Protein AF-X4ZMX5-F1 (afdb_monomer_lite)

Organism: NCBI:txid1268072

pLDDT: mean 83.0, std 12.12, range [28.19, 96.0]

Sequence (333 aa):
MTFYRGGWCPFCSMQLRAYQGIMPDIQAIGAQLIAVSPQSPDNTLSQQEKESLTYQVLSDTEGLAAAQYNILYDVPSYIQEVMQNRFGLNLAEYNASDRWVLPVPATFMIDERAVIRSSYVNPDYMKRLEPQGIPKHTIVQTPDTVREGLFFLKEGKLRLYKLNKEGKQFTVAILKKGNMFGELESFSLGTSRVFIETMEDSFLCTMSERQFEWLMTRHPKLALKFLKSLSDRLNEQDEILEQLAFNDLRGRILHLLSMLSAKFGVDEGEYVRIDLPLSHQEIAKMLGVTREAVSVIMRKLVQEKVIKTGRISVRLAAERYPNVQSKNGTDWA

Secondary structure (DSSP, 8-state):
-EE-S-TT-HHHHHHHHHHHHTHHHHHHTT---EEEES--STT-S-HHHHTT--SEEEE-TT-HHHHHTT-EEEPPHHH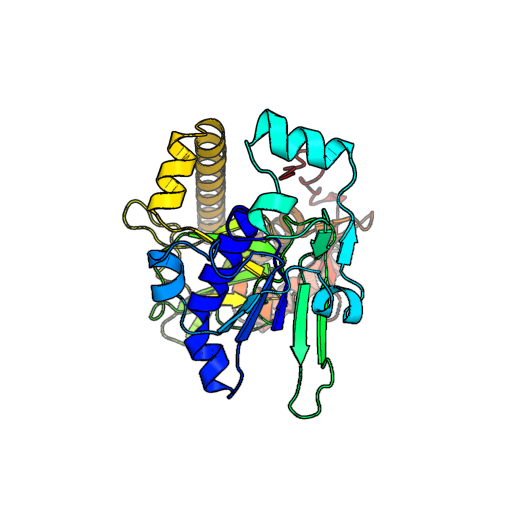HHHHHHHH---HHHHHTSSS-EEEPPEEEEE-TTS-EEEEEE-SSTT----S-EE-TT-EEE-TTS--BEEEEEEESEEEEEEE-TT--EEEEEEEETT-EEEE-SS-B-S-TTSEEEESSSEEEEEE-HHHHHHHHHH-HHHHHHHHHHHHHHHHHHHHHHHHHHH--HHHHHHHHHHHHHHHHEEE-SSEEEESS---HHHHHHHHTS-HHHHHHHHHHHHHTTSEEE-SS-EEEETTTS--GGGS------

Foldseek 3Di:
DKEDAALVDPLRLVVQVLCQVCVVVCVVVVHADEYEWLFAPVLPDPPVSVVSHPHHYYHPVVCPVLVVVVFKDADDPVVQCCCCPVVVDRSCVRSVHPTRMTGQIKDFDADPVRDGPDIDGDNPNNDDDNVDQDAAFDWPDALVRADAWKKFWQAAKKWKWAADPVRQIATPDMDGHGDMAHDHPVDHPPRSHITIGTRGGTDMDTDHPVRVVVCCVVCVVVVVVVVVVSVVSVVVVVVVVCCVVPHDPLSVLVVVVLVQCLVQWDDPDQKTKRPHQADLVVSCNNVVHDSVVSVVSVVVCVVVVQWDDDRRIIIGGCVVRPHPPPPDDPDPD

InterPro domains:
  IPR000595 Cyclic nucleotide-binding domain [PF00027] (135-219)
  IPR000595 Cyclic nucleotide-binding domain [PS50042] (148-233)
  IPR000595 Cyclic nucleotide-binding domain [cd00038] (126-227)
  IPR000866 Alkyl hydroperoxide reductase subunit C/ Thiol specific antioxidant [PF00578] (2-118)
  IPR012318 Crp-type HTH domain [PF13545] (252-314)
  IPR012318 Crp-type HTH domain [PR00034] (276-292)
  IPR012318 Crp-type HTH domain [PR00034] (292-307)
  IPR012318 Crp-type HTH domain [PS51063] (247-320)
  IPR012318 Crp-type HTH domain [SM00419] (270-318)
  IPR014710 RmlC-like jelly roll fold [G3DSA:2.60.120.10] (128-319)
  IPR018490 Cyclic nucleotide-binding domain superfamily [SSF51206] (126-246)
  IPR036249 Thioredoxin-like superfamily [SSF52833] (2-129)
  IPR036390 Winged helix DNA-binding domain superfamily [SSF46785] (249-311)
  IPR050397 Global Transcriptional Regulators in Environmental Response [PTHR24567] (138-310)

Radius of gyration: 24.93 Å; chains: 1; bounding box: 59×48×68 Å

Structure (mmCIF, N/CA/C/O backbone):
data_AF-X4ZMX5-F1
#
_entry.id   AF-X4ZMX5-F1
#
loop_
_atom_site.group_PDB
_atom_site.id
_atom_site.type_symbol
_atom_site.label_atom_id
_atom_site.label_alt_id
_atom_site.label_comp_id
_atom_site.label_asym_id
_atom_site.label_entity_id
_atom_site.label_seq_id
_atom_site.pdbx_PDB_ins_code
_atom_site.Cartn_x
_atom_site.Cartn_y
_atom_site.Cartn_z
_atom_site.occupancy
_atom_site.B_iso_or_equiv
_atom_site.auth_seq_id
_atom_site.auth_comp_id
_atom_site.auth_asym_id
_atom_site.auth_atom_id
_atom_site.pdbx_PDB_model_num
ATOM 1 N N . MET A 1 1 ? 15.801 -13.754 -11.699 1.00 91.69 1 MET A N 1
ATOM 2 C CA . MET A 1 1 ? 15.941 -13.391 -13.126 1.00 91.69 1 MET A CA 1
ATOM 3 C C . MET A 1 1 ? 14.748 -12.557 -13.571 1.00 91.69 1 MET A C 1
ATOM 5 O O . MET A 1 1 ? 13.631 -12.878 -13.185 1.00 91.69 1 MET A O 1
ATOM 9 N N . THR A 1 2 ? 14.953 -11.494 -14.347 1.00 93.38 2 THR A N 1
ATOM 10 C CA . THR A 1 2 ? 13.880 -10.629 -14.860 1.00 93.38 2 THR A CA 1
ATOM 11 C C . THR A 1 2 ? 14.027 -10.408 -16.365 1.00 93.38 2 THR A C 1
ATOM 13 O O . THR A 1 2 ? 15.122 -10.134 -16.839 1.00 93.38 2 THR A O 1
ATOM 16 N N . PHE A 1 3 ? 12.928 -10.504 -17.109 1.00 94.81 3 PHE A N 1
ATOM 17 C CA . PHE A 1 3 ? 12.863 -10.189 -18.535 1.00 94.81 3 PHE A CA 1
ATOM 18 C C . PHE A 1 3 ? 12.209 -8.828 -18.739 1.00 94.81 3 PHE A C 1
ATOM 20 O O . PHE A 1 3 ? 11.172 -8.531 -18.137 1.00 94.81 3 PHE A O 1
ATOM 27 N N . TYR A 1 4 ? 12.809 -8.005 -19.592 1.00 92.12 4 TYR A N 1
ATOM 28 C CA . TYR A 1 4 ? 12.325 -6.666 -19.909 1.00 92.12 4 TYR A CA 1
ATOM 29 C C . TYR A 1 4 ? 12.406 -6.393 -21.417 1.00 92.12 4 TYR A C 1
ATOM 31 O O . TYR A 1 4 ? 13.044 -7.126 -22.167 1.00 92.12 4 TYR A O 1
ATOM 39 N N . ARG A 1 5 ? 11.709 -5.351 -21.881 1.00 91.44 5 ARG A N 1
ATOM 40 C CA . ARG A 1 5 ? 11.526 -5.085 -23.322 1.00 91.44 5 ARG A CA 1
ATOM 41 C C . ARG A 1 5 ? 12.728 -4.397 -23.974 1.00 91.44 5 ARG A C 1
ATOM 43 O O . ARG A 1 5 ? 12.983 -4.610 -25.149 1.00 91.44 5 ARG A O 1
ATOM 50 N N . GLY A 1 6 ? 13.414 -3.546 -23.220 1.00 88.00 6 GLY A N 1
ATOM 51 C CA . GLY A 1 6 ? 14.555 -2.747 -23.666 1.00 88.00 6 GLY A CA 1
ATOM 52 C C . GLY A 1 6 ? 14.636 -1.408 -22.925 1.00 88.00 6 GLY A C 1
ATOM 53 O O . GLY A 1 6 ? 13.662 -0.985 -22.294 1.00 88.00 6 GLY A O 1
ATOM 54 N N . GLY A 1 7 ? 15.791 -0.743 -22.994 1.00 81.69 7 GLY A N 1
ATOM 55 C CA . GLY A 1 7 ? 16.078 0.532 -22.319 1.00 81.69 7 GLY A CA 1
ATOM 56 C C . GLY A 1 7 ? 15.250 1.715 -22.830 1.00 81.69 7 GLY A C 1
ATOM 57 O O . GLY A 1 7 ? 15.011 2.669 -22.096 1.00 81.69 7 GLY A O 1
ATOM 58 N N . TRP A 1 8 ? 14.720 1.621 -24.052 1.00 82.31 8 TRP A N 1
ATOM 59 C CA . TRP A 1 8 ? 13.752 2.575 -24.607 1.00 82.31 8 TRP A CA 1
ATOM 60 C C . TRP A 1 8 ? 12.393 2.546 -23.889 1.00 82.31 8 TRP A C 1
ATOM 62 O O . TRP A 1 8 ? 11.596 3.475 -24.022 1.00 82.31 8 TRP A O 1
ATOM 72 N N . CYS A 1 9 ? 12.082 1.481 -23.142 1.00 82.44 9 CYS A N 1
ATOM 73 C CA . CYS A 1 9 ? 10.818 1.366 -22.430 1.00 82.44 9 CYS A CA 1
ATOM 74 C C . CYS A 1 9 ? 10.931 2.020 -21.040 1.00 82.44 9 CYS A C 1
ATOM 76 O O . CYS A 1 9 ? 11.606 1.468 -20.168 1.00 82.44 9 CYS A O 1
ATOM 78 N N . PRO A 1 10 ? 10.199 3.117 -20.757 1.00 74.38 10 PRO A N 1
ATOM 79 C CA . PRO A 1 10 ? 10.359 3.869 -19.508 1.00 74.38 10 PRO A CA 1
ATOM 80 C C . PRO A 1 10 ? 10.037 3.037 -18.256 1.00 74.38 10 PRO A C 1
ATOM 82 O O . PRO A 1 10 ? 10.669 3.202 -17.214 1.00 74.38 10 PRO A O 1
ATOM 85 N N . PHE A 1 11 ? 9.094 2.096 -18.366 1.00 80.06 11 PHE A N 1
ATOM 86 C CA . PHE A 1 11 ? 8.748 1.164 -17.289 1.00 80.06 11 PHE A CA 1
ATOM 87 C C . PHE A 1 11 ? 9.856 0.143 -17.019 1.00 80.06 11 PHE A C 1
ATOM 89 O O . PHE A 1 11 ? 10.040 -0.271 -15.878 1.00 80.06 11 PHE A O 1
ATOM 96 N N . CYS A 1 12 ? 10.598 -0.268 -18.052 1.00 84.44 12 CYS A N 1
ATOM 97 C CA . CYS A 1 12 ? 11.719 -1.187 -17.880 1.00 84.44 12 CYS A CA 1
ATOM 98 C C . CYS A 1 12 ? 12.874 -0.483 -17.165 1.00 84.44 12 CYS A C 1
ATOM 100 O O . CYS A 1 12 ? 13.349 -0.988 -16.154 1.00 84.44 12 CYS A O 1
ATOM 102 N N . SER A 1 13 ? 13.249 0.723 -17.600 1.00 81.62 13 SER A N 1
ATOM 103 C CA . SER A 1 13 ? 14.314 1.495 -16.944 1.00 81.62 13 SER A CA 1
ATOM 104 C C . SER A 1 13 ? 13.958 1.843 -15.493 1.00 81.62 13 SER A C 1
ATOM 106 O O . SER A 1 13 ? 14.811 1.796 -14.609 1.00 81.62 13 SER A O 1
ATOM 108 N N . MET A 1 14 ? 12.683 2.138 -15.206 1.00 77.25 14 MET A N 1
ATOM 109 C CA . MET A 1 14 ? 12.203 2.331 -13.833 1.00 77.25 14 MET A CA 1
ATOM 110 C C . MET A 1 14 ? 12.327 1.057 -12.987 1.00 77.25 14 MET A C 1
ATOM 112 O O . MET A 1 14 ? 12.853 1.126 -11.879 1.00 77.25 14 MET A O 1
ATOM 116 N N . GLN A 1 15 ? 11.904 -0.096 -13.512 1.00 82.50 15 GLN A N 1
ATOM 117 C CA . GLN A 1 15 ? 12.011 -1.382 -12.819 1.00 82.50 15 GLN A CA 1
ATOM 118 C C . GLN A 1 15 ? 13.470 -1.757 -12.522 1.00 82.50 15 GLN A C 1
ATOM 120 O O . GLN A 1 15 ? 13.778 -2.184 -11.413 1.00 82.50 15 GLN A O 1
ATOM 125 N N . LEU A 1 16 ? 14.375 -1.573 -13.487 1.00 86.38 16 LEU A N 1
ATOM 126 C CA . LEU A 1 16 ? 15.796 -1.874 -13.304 1.00 86.38 16 LEU A CA 1
ATOM 127 C C . LEU A 1 16 ? 16.421 -0.996 -12.205 1.00 86.38 16 LEU A C 1
ATOM 129 O O . LEU A 1 16 ? 17.150 -1.500 -11.349 1.00 86.38 16 LEU A O 1
ATOM 133 N N . ARG A 1 17 ? 16.070 0.295 -12.150 1.00 82.50 17 ARG A N 1
ATOM 134 C CA . ARG A 1 17 ? 16.488 1.177 -11.045 1.00 82.50 17 ARG A CA 1
ATOM 135 C C . ARG A 1 17 ? 15.883 0.772 -9.698 1.00 82.50 17 ARG A C 1
ATOM 137 O O . ARG A 1 17 ? 16.579 0.827 -8.690 1.00 82.50 17 ARG A O 1
ATOM 144 N N . ALA A 1 18 ? 14.623 0.336 -9.671 1.00 80.38 18 ALA A N 1
ATOM 145 C CA . ALA A 1 18 ? 13.990 -0.152 -8.444 1.00 80.38 18 ALA A CA 1
ATOM 146 C C . ALA A 1 18 ? 14.702 -1.401 -7.901 1.00 80.38 18 ALA A C 1
ATOM 148 O O . ALA A 1 18 ? 14.978 -1.479 -6.706 1.00 80.38 18 ALA A O 1
ATOM 149 N N . TYR A 1 19 ? 15.075 -2.335 -8.781 1.00 87.44 19 TYR A N 1
ATOM 150 C CA . TYR A 1 19 ? 15.896 -3.483 -8.404 1.00 87.44 19 TYR A CA 1
ATOM 151 C C . TYR A 1 19 ? 17.285 -3.080 -7.910 1.00 87.44 19 TYR A C 1
ATOM 153 O O . TYR A 1 19 ? 17.738 -3.620 -6.905 1.00 87.44 19 TYR A O 1
ATOM 161 N N . GLN A 1 20 ? 17.932 -2.103 -8.556 1.00 88.44 20 GLN A N 1
ATOM 162 C CA . GLN A 1 20 ? 19.214 -1.570 -8.089 1.00 88.44 20 GLN A CA 1
ATOM 163 C C . GLN A 1 20 ? 19.123 -1.066 -6.642 1.00 88.44 20 GLN A C 1
ATOM 165 O O . GLN A 1 20 ? 20.013 -1.339 -5.839 1.00 88.44 20 GLN A O 1
ATOM 170 N N . GLY A 1 21 ? 18.024 -0.389 -6.294 1.00 83.88 21 GLY A N 1
ATOM 171 C CA . GLY A 1 21 ? 17.779 0.128 -4.946 1.00 83.88 21 GLY A CA 1
ATOM 172 C C . GLY A 1 21 ? 17.644 -0.942 -3.858 1.00 83.88 21 GLY A C 1
ATOM 173 O O . GLY A 1 21 ? 17.888 -0.633 -2.697 1.00 83.88 21 GLY A O 1
ATOM 174 N N . ILE A 1 22 ? 17.301 -2.186 -4.214 1.00 84.12 22 ILE A N 1
ATOM 175 C CA . ILE A 1 22 ? 17.182 -3.314 -3.270 1.00 84.12 22 ILE A CA 1
ATOM 176 C C . ILE A 1 22 ? 18.289 -4.365 -3.430 1.00 84.12 22 ILE A C 1
ATOM 178 O O . ILE A 1 22 ? 18.216 -5.442 -2.838 1.00 84.12 22 ILE A O 1
ATOM 182 N N . MET A 1 23 ? 19.327 -4.090 -4.226 1.00 90.94 23 MET A N 1
ATOM 183 C CA . MET A 1 23 ? 20.443 -5.025 -4.394 1.00 90.94 23 MET A CA 1
ATOM 184 C C . MET A 1 23 ? 21.136 -5.421 -3.083 1.00 90.94 23 MET A C 1
ATOM 186 O O . MET A 1 23 ? 21.475 -6.600 -2.975 1.00 90.94 23 MET A O 1
ATOM 190 N N . PRO A 1 24 ? 21.313 -4.531 -2.079 1.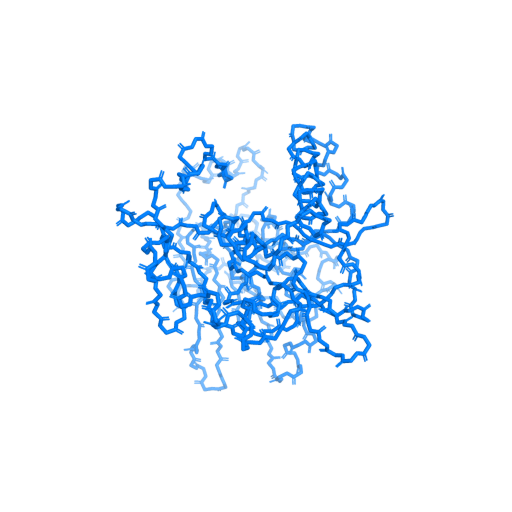00 86.94 24 PRO A N 1
ATOM 191 C CA . PRO A 1 24 ? 21.851 -4.937 -0.781 1.00 86.94 24 PRO A CA 1
ATOM 192 C C . PRO A 1 24 ? 21.024 -6.044 -0.112 1.00 86.94 24 PRO A C 1
ATOM 194 O O . PRO A 1 24 ? 21.597 -6.999 0.406 1.00 86.94 24 PRO A O 1
ATOM 197 N N . ASP A 1 25 ? 19.691 -5.973 -0.195 1.00 82.62 25 ASP A N 1
ATOM 198 C CA . ASP A 1 25 ? 18.788 -6.972 0.391 1.00 82.62 25 ASP A CA 1
ATOM 199 C C . ASP A 1 25 ? 18.861 -8.308 -0.365 1.00 82.62 25 ASP A C 1
ATOM 201 O O . ASP A 1 25 ? 18.915 -9.376 0.246 1.00 82.62 25 ASP A O 1
ATOM 205 N N . ILE A 1 26 ? 18.924 -8.255 -1.702 1.00 86.06 26 ILE A N 1
ATOM 206 C CA . ILE A 1 26 ? 19.097 -9.439 -2.562 1.00 86.06 26 ILE A CA 1
ATOM 207 C C . ILE A 1 26 ? 20.442 -10.126 -2.268 1.00 86.06 26 ILE A C 1
ATOM 209 O O . ILE A 1 26 ? 20.507 -11.350 -2.164 1.00 86.06 26 ILE A O 1
ATOM 213 N N . GLN A 1 27 ? 21.513 -9.351 -2.095 1.00 90.25 27 GLN A N 1
ATOM 214 C CA . GLN A 1 27 ? 22.844 -9.878 -1.785 1.00 90.25 27 GLN A CA 1
ATOM 215 C C . GLN A 1 27 ? 22.935 -10.432 -0.358 1.00 90.25 27 GLN A C 1
ATOM 217 O O . GLN A 1 27 ? 23.587 -11.454 -0.150 1.00 90.25 27 GLN A O 1
ATOM 222 N N . ALA A 1 28 ? 22.257 -9.812 0.614 1.00 85.94 28 ALA A N 1
ATOM 223 C CA . ALA A 1 28 ? 22.244 -10.262 2.007 1.00 85.94 28 ALA A CA 1
ATOM 224 C C . ALA A 1 28 ? 21.676 -11.683 2.173 1.00 85.94 28 ALA A C 1
ATOM 226 O O . ALA A 1 28 ? 22.096 -12.411 3.071 1.00 85.94 28 ALA A O 1
ATOM 227 N N . ILE A 1 29 ? 20.762 -12.097 1.289 1.00 83.50 29 ILE A N 1
ATOM 228 C CA . ILE A 1 29 ? 20.213 -13.463 1.256 1.00 83.50 29 ILE A CA 1
ATOM 229 C C . ILE A 1 29 ? 21.006 -14.419 0.348 1.00 83.50 29 ILE A C 1
ATOM 231 O O . ILE A 1 29 ? 20.558 -15.536 0.099 1.00 83.50 29 ILE A O 1
ATOM 235 N N . GLY A 1 30 ? 22.160 -13.992 -0.174 1.00 88.81 30 GLY A N 1
ATOM 236 C CA . GLY A 1 30 ? 23.001 -14.785 -1.076 1.00 88.81 30 GLY A CA 1
ATOM 237 C C . GLY A 1 30 ? 22.451 -14.930 -2.498 1.00 88.81 30 GLY A C 1
ATOM 238 O O . GLY A 1 30 ? 22.946 -15.758 -3.260 1.00 88.81 30 GLY A O 1
ATOM 239 N N . ALA A 1 31 ? 21.435 -14.149 -2.876 1.00 92.00 31 ALA A N 1
ATOM 240 C CA . ALA A 1 31 ? 20.835 -14.214 -4.202 1.00 92.00 31 ALA A CA 1
ATOM 241 C C . ALA A 1 31 ? 21.546 -13.290 -5.205 1.00 92.00 31 ALA A C 1
ATOM 243 O O . ALA A 1 31 ? 22.269 -12.355 -4.856 1.00 92.00 31 ALA A O 1
ATOM 244 N N . GLN A 1 32 ? 21.297 -13.546 -6.488 1.00 93.56 32 GLN A N 1
ATOM 245 C CA . GLN A 1 32 ? 21.768 -12.722 -7.597 1.00 93.56 32 GLN A CA 1
ATOM 246 C C . GLN A 1 32 ? 20.592 -12.275 -8.461 1.00 93.56 32 GLN A C 1
ATOM 248 O O . GLN A 1 32 ? 19.610 -13.002 -8.646 1.00 93.56 32 GLN A O 1
ATOM 253 N N . LEU A 1 33 ? 20.713 -11.079 -9.035 1.00 93.00 33 LEU A N 1
ATOM 254 C CA . LEU A 1 33 ? 19.786 -10.585 -10.041 1.00 93.00 33 LEU A CA 1
ATOM 255 C C . LEU A 1 33 ? 20.433 -10.644 -11.427 1.00 93.00 33 LEU A C 1
ATOM 257 O O . LEU A 1 33 ? 21.585 -10.265 -11.616 1.00 93.00 33 LEU A O 1
ATOM 261 N N . ILE A 1 34 ? 19.654 -11.116 -12.395 1.00 93.38 34 ILE A N 1
ATOM 262 C CA . ILE A 1 34 ? 20.001 -11.138 -13.815 1.00 93.38 34 ILE A CA 1
ATOM 263 C C . ILE A 1 34 ? 18.821 -10.522 -14.555 1.00 93.38 34 ILE A C 1
ATOM 265 O O . ILE A 1 34 ? 17.688 -10.985 -14.372 1.00 93.38 34 ILE A O 1
ATOM 269 N N . ALA A 1 35 ? 19.077 -9.491 -15.353 1.00 93.12 35 ALA A N 1
ATOM 270 C CA . ALA A 1 35 ? 18.110 -8.872 -16.247 1.00 93.12 35 ALA A CA 1
ATOM 271 C C . ALA A 1 35 ? 18.405 -9.275 -17.694 1.00 93.12 35 ALA A C 1
ATOM 273 O O . ALA A 1 35 ? 19.556 -9.249 -18.111 1.00 93.12 35 ALA A O 1
ATOM 274 N N . VAL A 1 36 ? 17.381 -9.645 -18.458 1.00 93.81 36 VAL A N 1
ATOM 275 C CA . VAL A 1 36 ? 17.513 -10.145 -19.834 1.00 93.81 36 VAL A CA 1
ATOM 276 C C . VAL A 1 36 ? 16.574 -9.368 -20.752 1.00 93.81 36 VAL A C 1
ATOM 278 O O . VAL A 1 36 ? 15.406 -9.160 -20.409 1.00 93.81 36 VAL A O 1
ATOM 281 N N . SER A 1 37 ? 17.059 -8.943 -21.918 1.00 93.06 37 SER A N 1
ATOM 282 C CA . SER A 1 37 ? 16.211 -8.355 -22.964 1.00 93.06 37 SER A CA 1
ATOM 283 C C . SER A 1 37 ? 16.739 -8.647 -24.367 1.00 93.06 37 SER A C 1
ATOM 285 O O . SER A 1 37 ? 17.922 -8.953 -24.502 1.00 93.06 37 SER A O 1
ATOM 287 N N . PRO A 1 38 ? 15.921 -8.470 -25.420 1.00 91.44 38 PRO A N 1
ATOM 288 C CA . PRO A 1 38 ? 16.382 -8.581 -26.806 1.00 91.44 38 PRO A CA 1
ATOM 289 C C . PRO A 1 38 ? 17.345 -7.478 -27.261 1.00 91.44 38 PRO A C 1
ATOM 291 O O . PRO A 1 38 ? 17.850 -7.515 -28.373 1.00 91.44 38 PRO A O 1
ATOM 294 N N . GLN A 1 39 ? 17.601 -6.478 -26.422 1.00 86.62 39 GLN A N 1
ATOM 295 C CA . GLN A 1 39 ? 18.458 -5.344 -26.746 1.00 86.62 39 GLN A CA 1
ATOM 296 C C . GLN A 1 39 ? 19.883 -5.802 -27.051 1.00 86.62 39 GLN A C 1
ATOM 298 O O . GLN A 1 39 ? 20.484 -6.517 -26.244 1.00 86.62 39 GLN A O 1
ATOM 303 N N . SER A 1 40 ? 20.434 -5.366 -28.188 1.00 81.06 40 SER A N 1
ATOM 304 C CA . SER A 1 40 ? 21.796 -5.730 -28.583 1.00 81.06 40 SER A CA 1
ATOM 305 C C . SER A 1 40 ? 22.827 -5.189 -27.579 1.00 81.06 40 SER A C 1
ATOM 307 O O . SER A 1 40 ? 22.569 -4.172 -26.926 1.00 81.06 40 SER A O 1
ATOM 309 N N . PRO A 1 41 ? 24.008 -5.820 -27.444 1.00 71.44 41 PRO A N 1
ATOM 310 C CA . PRO A 1 41 ? 25.091 -5.335 -26.580 1.00 71.44 41 PRO A CA 1
ATOM 311 C C . PRO A 1 41 ? 25.490 -3.868 -26.841 1.00 71.44 41 PRO A C 1
ATOM 313 O O . PRO A 1 41 ? 25.759 -3.109 -25.896 1.00 71.44 41 PRO A O 1
ATOM 316 N N . ASP A 1 42 ? 25.458 -3.463 -28.113 1.00 64.06 42 ASP A N 1
ATOM 317 C CA . ASP A 1 42 ? 25.804 -2.116 -28.580 1.00 64.06 42 ASP A CA 1
ATOM 318 C C . ASP A 1 42 ? 24.719 -1.094 -28.235 1.00 64.06 42 ASP A C 1
ATOM 320 O O . ASP A 1 42 ? 25.025 0.014 -27.800 1.00 64.06 42 ASP A O 1
ATOM 324 N N . ASN A 1 43 ? 23.449 -1.502 -28.318 1.00 59.41 43 ASN A N 1
ATOM 325 C CA . ASN A 1 43 ? 22.309 -0.677 -27.937 1.00 59.41 43 ASN A CA 1
ATOM 326 C C . ASN A 1 43 ? 21.880 -0.862 -26.487 1.00 59.41 43 ASN A C 1
ATOM 328 O O . ASN A 1 43 ? 20.840 -0.317 -26.147 1.00 59.41 43 ASN A O 1
ATOM 332 N N . THR A 1 44 ? 22.656 -1.588 -25.660 1.00 56.12 44 THR A N 1
ATOM 333 C CA . THR A 1 44 ? 22.938 -1.326 -24.231 1.00 56.12 44 THR A CA 1
ATOM 334 C C . THR A 1 44 ? 22.191 -0.138 -23.599 1.00 56.12 44 THR A C 1
ATOM 336 O O . THR A 1 44 ? 22.222 0.941 -24.179 1.00 56.12 44 THR A O 1
ATOM 339 N N . LEU A 1 45 ? 21.634 -0.256 -22.379 1.00 58.53 45 LEU A N 1
ATOM 340 C CA . LEU A 1 45 ? 21.437 0.885 -21.472 1.00 58.53 45 LEU A CA 1
ATOM 341 C C . LEU A 1 45 ? 22.572 1.904 -21.674 1.00 58.53 45 LEU A C 1
ATOM 343 O O . LEU A 1 45 ? 23.715 1.491 -21.922 1.00 58.53 45 LEU A O 1
ATOM 347 N N . SER A 1 46 ? 22.266 3.204 -21.604 1.00 59.03 46 SER A N 1
ATOM 348 C CA . SER A 1 46 ? 23.286 4.239 -21.815 1.00 59.03 46 SER A CA 1
ATOM 349 C C . SER A 1 46 ? 24.522 3.940 -20.958 1.00 59.03 46 SER A C 1
ATOM 351 O O . SER A 1 46 ? 24.410 3.313 -19.904 1.00 59.03 46 SER A O 1
ATOM 353 N N . GLN A 1 47 ? 25.715 4.347 -21.391 1.00 48.19 47 GLN A N 1
ATOM 354 C CA . GLN A 1 47 ? 26.958 4.017 -20.680 1.00 48.19 47 GLN A CA 1
ATOM 355 C C . GLN A 1 47 ? 26.878 4.359 -19.174 1.00 48.19 47 GLN A C 1
ATOM 357 O O . GLN A 1 47 ? 27.254 3.551 -18.332 1.00 48.19 47 GLN A O 1
ATOM 362 N N . GLN A 1 48 ? 26.207 5.465 -18.842 1.00 49.12 48 GLN A N 1
ATOM 363 C CA . GLN A 1 48 ? 25.896 5.918 -17.482 1.00 49.12 48 GLN A CA 1
ATOM 364 C C . GLN A 1 48 ? 24.896 5.019 -16.707 1.00 49.12 48 GLN A C 1
ATOM 366 O O . GLN A 1 48 ? 24.970 4.886 -15.485 1.00 49.12 48 GLN A O 1
ATOM 371 N N . GLU A 1 49 ? 23.941 4.386 -17.392 1.00 58.47 49 GLU A N 1
ATOM 372 C CA . GLU A 1 49 ? 23.006 3.413 -16.808 1.00 58.47 49 GLU A CA 1
ATOM 373 C C . GLU A 1 49 ? 23.656 2.034 -16.610 1.00 58.47 49 GLU A C 1
ATOM 375 O O . GLU A 1 49 ? 23.387 1.383 -15.606 1.00 58.47 49 GLU A O 1
ATOM 380 N N . LYS A 1 50 ? 24.556 1.599 -17.506 1.00 59.16 50 LYS A N 1
ATOM 381 C CA . LYS A 1 50 ? 25.363 0.379 -17.296 1.00 59.16 50 LYS A CA 1
ATOM 382 C C . LYS A 1 50 ? 26.305 0.525 -16.100 1.00 59.16 50 LYS A C 1
ATOM 384 O O . LYS A 1 50 ? 26.431 -0.403 -15.314 1.00 59.16 50 LYS A O 1
ATOM 389 N N . GLU A 1 51 ? 26.930 1.692 -15.951 1.00 54.56 51 GLU A N 1
ATOM 390 C CA . GLU A 1 51 ? 27.856 1.995 -14.849 1.00 54.56 51 GLU A CA 1
ATOM 391 C C . GLU A 1 51 ? 27.161 2.104 -13.480 1.00 54.56 51 GLU A C 1
ATOM 393 O O . GLU A 1 51 ? 27.821 1.990 -12.450 1.00 54.56 51 GLU A O 1
ATOM 398 N N . SER A 1 52 ? 25.836 2.299 -13.446 1.00 69.19 52 SER A N 1
ATOM 399 C CA . SER A 1 52 ? 25.065 2.441 -12.200 1.00 69.19 52 SER A CA 1
ATOM 400 C C . SER A 1 52 ? 24.340 1.171 -11.747 1.00 69.19 52 SER A C 1
ATOM 402 O O . SER A 1 52 ? 23.850 1.132 -10.615 1.00 69.19 52 SER A O 1
ATOM 404 N N . LEU A 1 53 ? 24.280 0.128 -12.584 1.00 84.44 53 LEU A N 1
ATOM 405 C CA . LEU A 1 53 ? 23.714 -1.167 -12.207 1.00 84.44 53 LEU A CA 1
ATOM 406 C C . LEU A 1 53 ? 24.811 -2.121 -11.721 1.00 84.44 53 LEU A C 1
ATOM 408 O O . LEU A 1 53 ? 25.800 -2.358 -12.406 1.00 84.44 53 LEU A O 1
ATOM 412 N N . THR A 1 54 ? 24.620 -2.718 -10.545 1.00 87.50 54 THR A N 1
ATOM 413 C CA . THR A 1 54 ? 25.589 -3.637 -9.917 1.00 87.50 54 THR A CA 1
ATOM 414 C C . THR A 1 54 ? 25.272 -5.113 -10.163 1.00 87.50 54 THR A C 1
ATOM 416 O O . THR A 1 54 ? 25.892 -5.992 -9.563 1.00 87.50 54 THR A O 1
ATOM 419 N N . TYR A 1 55 ? 24.294 -5.403 -11.020 1.00 89.56 55 TYR A N 1
ATOM 420 C CA . TYR A 1 55 ? 23.856 -6.751 -11.371 1.00 89.56 55 TYR A CA 1
ATOM 421 C C . TYR A 1 55 ? 23.922 -6.987 -12.882 1.00 89.56 55 TYR A C 1
ATOM 423 O O . TYR A 1 55 ? 24.040 -6.053 -13.673 1.00 89.56 55 TYR A O 1
ATOM 431 N N . GLN A 1 56 ? 23.863 -8.255 -13.292 1.00 89.31 56 GLN A N 1
ATOM 432 C CA . GLN A 1 56 ? 24.096 -8.628 -14.686 1.00 89.31 56 GLN A CA 1
ATOM 433 C C . GLN A 1 56 ? 22.919 -8.238 -15.583 1.00 89.31 56 GLN A C 1
ATOM 435 O O . GLN A 1 56 ? 21.764 -8.548 -15.283 1.00 89.31 56 GLN A O 1
ATOM 440 N N . VAL A 1 57 ? 23.236 -7.614 -16.718 1.00 89.06 57 VAL A N 1
ATOM 441 C CA . VAL A 1 57 ? 22.296 -7.315 -17.802 1.00 89.06 57 VAL A CA 1
ATOM 442 C C . VAL A 1 57 ? 22.757 -8.072 -19.044 1.00 89.06 57 VAL A C 1
ATOM 444 O O . VAL A 1 57 ? 23.861 -7.845 -19.535 1.00 89.06 57 VAL A O 1
ATOM 447 N N . LEU A 1 58 ? 21.929 -8.999 -19.520 1.00 90.88 58 LEU A N 1
ATOM 448 C CA . LEU A 1 58 ? 22.220 -9.912 -20.621 1.00 90.88 58 LEU A CA 1
ATOM 449 C C . LEU A 1 58 ? 21.344 -9.605 -21.839 1.00 90.88 58 LEU A C 1
ATOM 451 O O . LEU A 1 58 ? 20.218 -9.111 -21.720 1.00 90.88 58 LEU A O 1
ATOM 455 N N . SER A 1 59 ? 21.879 -9.945 -23.009 1.00 91.19 59 SER A N 1
ATOM 456 C CA . SER A 1 59 ? 21.225 -9.785 -24.304 1.00 91.19 59 SER A CA 1
ATOM 457 C C . SER A 1 59 ? 20.697 -11.132 -24.811 1.00 91.19 59 SER A C 1
ATOM 459 O O . SER A 1 59 ? 21.404 -12.135 -24.753 1.00 91.19 59 SER A O 1
ATOM 461 N N . ASP A 1 60 ? 19.455 -11.139 -25.290 1.00 93.12 60 ASP A N 1
ATOM 462 C CA . ASP A 1 60 ? 18.733 -12.271 -25.885 1.00 93.12 60 ASP A CA 1
ATOM 463 C C . ASP A 1 60 ? 18.133 -11.823 -27.227 1.00 93.12 60 ASP A C 1
ATOM 465 O O . ASP A 1 60 ? 16.914 -11.791 -27.388 1.00 93.12 60 ASP A O 1
ATOM 469 N N . THR A 1 61 ? 18.986 -11.370 -28.154 1.00 89.50 61 THR A N 1
ATOM 470 C CA . THR A 1 61 ? 18.594 -10.671 -29.399 1.00 89.50 61 THR A CA 1
ATOM 471 C C . THR A 1 61 ? 17.538 -11.411 -30.218 1.00 89.50 61 THR A C 1
ATOM 473 O O . THR A 1 61 ? 16.602 -10.795 -30.718 1.00 89.50 61 THR A O 1
ATOM 476 N N . GLU A 1 62 ? 17.631 -12.740 -30.271 1.00 89.38 62 GLU A N 1
ATOM 477 C CA . GLU A 1 62 ? 16.690 -13.617 -30.981 1.00 89.38 62 GLU A CA 1
ATOM 478 C C . GLU A 1 62 ? 15.523 -14.122 -30.111 1.00 89.38 62 GLU A C 1
ATOM 480 O O . GLU A 1 62 ? 14.649 -14.858 -30.583 1.00 89.38 62 GLU A O 1
ATOM 485 N N . GLY A 1 63 ? 15.493 -13.750 -28.829 1.00 91.75 63 GLY A N 1
ATOM 486 C CA . GLY A 1 63 ? 14.448 -14.140 -27.885 1.00 91.75 63 GLY A CA 1
ATOM 487 C C . GLY A 1 63 ? 14.467 -15.620 -27.488 1.00 91.75 63 GLY A C 1
ATOM 488 O O . GLY A 1 63 ? 13.448 -16.136 -27.027 1.00 91.75 63 GLY A O 1
ATOM 489 N N . LEU A 1 64 ? 15.576 -16.337 -27.695 1.00 94.12 64 LEU A N 1
ATOM 490 C CA . LEU A 1 64 ? 15.665 -17.781 -27.452 1.00 94.12 64 LEU A CA 1
ATOM 491 C C . LEU A 1 64 ? 15.489 -18.118 -25.970 1.00 94.12 64 LEU A C 1
ATOM 493 O O . LEU A 1 64 ? 14.797 -19.086 -25.643 1.00 94.12 64 LEU A O 1
ATOM 497 N N . ALA A 1 65 ? 16.067 -17.315 -25.072 1.00 93.38 65 ALA A N 1
ATOM 498 C CA . ALA A 1 65 ? 15.866 -17.501 -23.641 1.00 93.38 65 ALA A CA 1
ATOM 499 C C . ALA A 1 65 ? 14.408 -17.199 -23.272 1.00 93.38 65 ALA A C 1
ATOM 501 O O . ALA A 1 65 ? 13.746 -18.032 -22.659 1.00 93.38 65 ALA A O 1
ATOM 502 N N . ALA A 1 66 ? 13.860 -16.063 -23.706 1.00 94.94 66 ALA A N 1
ATOM 503 C CA . ALA A 1 66 ? 12.460 -15.714 -23.454 1.00 94.94 66 ALA A CA 1
ATOM 504 C C . ALA A 1 66 ? 11.460 -16.760 -24.002 1.00 94.94 66 ALA A C 1
ATOM 506 O O . ALA A 1 66 ? 10.426 -17.014 -23.374 1.00 94.94 66 ALA A O 1
ATOM 507 N N . ALA A 1 67 ? 11.769 -17.412 -25.128 1.00 94.44 67 ALA A N 1
ATOM 508 C CA . ALA A 1 67 ? 10.959 -18.495 -25.685 1.00 94.44 67 ALA A CA 1
ATOM 509 C C . ALA A 1 67 ? 10.920 -19.724 -24.762 1.00 94.44 67 ALA A C 1
ATOM 511 O O . ALA A 1 67 ? 9.846 -20.282 -24.547 1.00 94.44 67 ALA A O 1
ATOM 512 N N . GLN A 1 68 ? 12.046 -20.102 -24.141 1.00 92.88 68 GLN A N 1
ATOM 513 C CA . GLN A 1 68 ? 12.090 -21.221 -23.183 1.00 92.88 68 GLN A CA 1
ATOM 514 C C . GLN A 1 68 ? 11.230 -20.976 -21.934 1.00 92.88 68 GLN A C 1
ATOM 516 O O . GLN A 1 68 ? 10.737 -21.924 -21.326 1.00 92.88 68 GLN A O 1
ATOM 521 N N . TYR A 1 69 ? 11.008 -19.709 -21.573 1.00 91.31 69 TYR A N 1
ATOM 522 C CA . TYR A 1 69 ? 10.126 -19.309 -20.471 1.00 91.31 69 TYR A CA 1
ATOM 523 C C . TYR A 1 69 ? 8.665 -19.092 -20.907 1.00 91.31 69 TYR A C 1
ATOM 525 O O . TYR A 1 69 ? 7.847 -18.697 -20.079 1.00 91.31 69 TYR A O 1
ATOM 533 N N . ASN A 1 70 ? 8.315 -19.359 -22.174 1.00 91.06 70 ASN A N 1
ATOM 534 C CA . ASN A 1 70 ? 6.982 -19.137 -22.756 1.00 91.06 70 ASN A CA 1
ATOM 535 C C . ASN A 1 70 ? 6.467 -17.694 -22.605 1.00 91.06 70 ASN A C 1
ATOM 537 O O . ASN A 1 70 ? 5.279 -17.462 -22.380 1.00 91.06 70 ASN A O 1
ATOM 541 N N . ILE A 1 71 ? 7.368 -16.717 -22.716 1.00 95.56 71 ILE A N 1
ATOM 542 C CA . ILE A 1 71 ? 7.038 -15.288 -22.604 1.00 95.56 71 ILE A CA 1
ATOM 543 C C . ILE A 1 71 ? 7.392 -14.493 -23.862 1.00 95.56 71 ILE A C 1
ATOM 545 O O . ILE A 1 71 ? 7.158 -13.292 -23.888 1.00 95.56 71 ILE A O 1
ATOM 549 N N . LEU A 1 72 ? 7.953 -15.109 -24.904 1.00 96.00 72 LEU A N 1
ATOM 550 C CA . LEU A 1 72 ? 8.245 -14.420 -26.162 1.00 96.00 72 LEU A CA 1
ATOM 551 C C . LEU A 1 72 ? 6.972 -14.248 -27.003 1.00 96.00 72 LEU A C 1
ATOM 553 O O . LEU A 1 72 ? 6.185 -15.184 -27.128 1.00 96.00 72 LEU A O 1
ATOM 557 N N . TYR A 1 73 ? 6.800 -13.082 -27.623 1.00 94.25 73 TYR A N 1
ATOM 558 C CA . TYR A 1 73 ? 5.783 -12.869 -28.652 1.00 94.25 73 TYR A CA 1
ATOM 559 C C . TYR A 1 73 ? 6.336 -12.052 -29.821 1.00 94.25 73 TYR A C 1
ATOM 561 O O . TYR A 1 73 ? 7.201 -11.187 -29.640 1.00 94.25 73 TYR A O 1
ATOM 569 N N . ASP A 1 74 ? 5.804 -12.306 -31.015 1.00 93.81 74 ASP A N 1
ATOM 570 C CA . ASP A 1 74 ? 6.038 -11.468 -32.187 1.00 93.81 74 ASP A CA 1
ATOM 571 C C . ASP A 1 74 ? 5.188 -10.194 -32.083 1.00 93.81 74 ASP A C 1
ATOM 573 O O . ASP A 1 74 ? 3.977 -10.233 -31.843 1.00 93.81 74 ASP A O 1
ATOM 577 N N . VAL A 1 75 ? 5.832 -9.040 -32.239 1.00 92.06 75 VAL A N 1
ATOM 578 C CA . VAL A 1 75 ? 5.181 -7.732 -32.182 1.00 92.06 75 VAL A CA 1
ATOM 579 C C . VAL A 1 75 ? 4.259 -7.599 -33.398 1.00 92.06 75 VAL A C 1
ATOM 581 O O . VAL A 1 75 ? 4.749 -7.649 -34.527 1.00 92.06 75 VAL A O 1
ATOM 584 N N . PRO A 1 76 ? 2.942 -7.398 -33.220 1.00 92.94 76 PRO A N 1
ATOM 585 C CA . PRO A 1 76 ? 2.017 -7.283 -34.346 1.00 92.94 76 PRO A CA 1
ATOM 586 C C . PRO A 1 76 ? 2.356 -6.103 -35.264 1.00 92.94 76 PRO A C 1
ATOM 588 O O . PRO A 1 76 ? 2.724 -5.037 -34.768 1.00 92.94 76 PRO A O 1
ATOM 591 N N . SER A 1 77 ? 2.162 -6.252 -36.579 1.00 91.56 77 SER A N 1
ATOM 592 C CA . SER A 1 77 ? 2.518 -5.242 -37.598 1.00 91.56 77 SER A CA 1
ATOM 593 C C . SER A 1 77 ? 2.006 -3.833 -37.279 1.00 91.56 77 SER A C 1
ATOM 595 O O . SER A 1 77 ? 2.768 -2.873 -37.348 1.00 91.56 77 SER A O 1
ATOM 597 N N . TYR A 1 78 ? 0.761 -3.707 -36.811 1.00 89.19 78 TYR A N 1
ATOM 598 C CA . TYR A 1 78 ? 0.178 -2.414 -36.432 1.00 89.19 78 TYR A CA 1
ATOM 599 C C . TYR A 1 78 ? 0.919 -1.722 -35.269 1.00 89.19 78 TYR A C 1
ATOM 601 O O . TYR A 1 78 ? 0.947 -0.497 -35.191 1.00 89.19 78 TYR A O 1
ATOM 609 N N . ILE A 1 79 ? 1.539 -2.481 -34.354 1.00 86.62 79 ILE A N 1
ATOM 610 C CA . ILE A 1 79 ? 2.402 -1.925 -33.300 1.00 86.62 79 ILE A CA 1
ATOM 611 C C . ILE A 1 79 ? 3.774 -1.558 -33.867 1.00 86.62 79 ILE A C 1
ATOM 613 O O . ILE A 1 79 ? 4.322 -0.529 -33.471 1.00 86.62 79 ILE A O 1
ATOM 617 N N . GLN A 1 80 ? 4.313 -2.357 -34.795 1.00 91.25 80 GLN A N 1
ATOM 618 C CA . GLN A 1 80 ? 5.589 -2.057 -35.455 1.00 91.25 80 GLN A CA 1
ATOM 619 C C . GLN A 1 80 ? 5.527 -0.701 -36.171 1.00 91.25 80 GLN A C 1
ATOM 621 O O . GLN A 1 80 ? 6.386 0.152 -35.950 1.00 91.25 80 GLN A O 1
ATOM 626 N N . GLU A 1 81 ? 4.460 -0.460 -36.939 1.00 88.56 81 GLU A N 1
ATOM 627 C CA . GLU A 1 81 ? 4.223 0.810 -37.637 1.00 88.56 81 GLU A CA 1
ATOM 628 C C . GLU A 1 81 ? 4.163 1.998 -36.670 1.00 88.56 81 GLU A C 1
ATOM 630 O O . GLU A 1 81 ? 4.755 3.045 -36.926 1.00 88.56 81 GLU A O 1
ATOM 635 N N . VAL A 1 82 ? 3.481 1.844 -35.529 1.00 85.88 82 VAL A N 1
ATOM 636 C CA . VAL A 1 82 ? 3.410 2.894 -34.503 1.00 85.88 82 VAL A CA 1
ATOM 637 C C . VAL A 1 82 ? 4.788 3.169 -33.898 1.00 85.88 82 VAL A C 1
ATOM 639 O O . VAL A 1 82 ? 5.152 4.331 -33.724 1.00 85.88 82 VAL A O 1
ATOM 642 N N . MET A 1 83 ? 5.564 2.130 -33.580 1.00 84.25 83 MET A N 1
ATOM 643 C CA . MET A 1 83 ? 6.908 2.280 -33.012 1.00 84.25 83 MET A CA 1
ATOM 644 C C . MET A 1 83 ? 7.857 2.997 -33.975 1.00 84.25 83 MET A C 1
ATOM 646 O O . MET A 1 83 ? 8.520 3.949 -33.563 1.00 84.25 83 MET A O 1
ATOM 650 N N . GLN A 1 84 ? 7.847 2.627 -35.255 1.00 89.31 84 GLN A N 1
ATOM 651 C CA . GLN A 1 84 ? 8.686 3.270 -36.268 1.00 89.31 84 GLN A CA 1
ATOM 652 C C . GLN A 1 84 ? 8.237 4.709 -36.539 1.00 89.31 84 GLN A C 1
ATOM 654 O O . GLN A 1 84 ? 9.009 5.647 -36.364 1.00 89.31 84 GLN A O 1
ATOM 659 N N . ASN A 1 85 ? 6.969 4.907 -36.902 1.00 85.00 85 ASN A N 1
ATOM 660 C CA . ASN A 1 85 ? 6.512 6.186 -37.448 1.00 85.00 85 ASN A CA 1
ATOM 661 C C . ASN A 1 85 ? 6.265 7.249 -36.375 1.00 85.00 85 ASN A C 1
ATOM 663 O O . ASN A 1 85 ? 6.421 8.440 -36.633 1.00 85.00 85 ASN A O 1
ATOM 667 N N . ARG A 1 86 ? 5.842 6.839 -35.172 1.00 76.12 86 ARG A N 1
ATOM 668 C CA . ARG A 1 86 ? 5.473 7.776 -34.099 1.00 76.12 86 ARG A CA 1
ATOM 669 C C . ARG A 1 86 ? 6.573 7.963 -33.065 1.00 76.12 86 ARG A C 1
ATOM 671 O O . ARG A 1 86 ? 6.656 9.036 -32.474 1.00 76.12 86 ARG A O 1
ATOM 678 N N . PHE A 1 87 ? 7.376 6.928 -32.827 1.00 74.81 87 PHE A N 1
ATOM 679 C CA . PHE A 1 87 ? 8.429 6.943 -31.811 1.00 74.81 87 PHE A CA 1
ATOM 680 C C . PHE A 1 87 ? 9.843 6.878 -32.399 1.00 74.81 87 PHE A C 1
ATOM 682 O O . PHE A 1 87 ? 10.797 6.991 -31.635 1.00 74.81 87 PHE A O 1
ATOM 689 N N . GLY A 1 88 ? 9.992 6.724 -33.722 1.00 85.00 88 GLY A N 1
ATOM 690 C CA . GLY A 1 88 ? 11.302 6.629 -34.371 1.00 85.00 88 GLY A CA 1
ATOM 691 C C . GLY A 1 88 ? 12.091 5.385 -33.956 1.00 85.00 88 GLY A C 1
ATOM 692 O O . GLY A 1 88 ? 13.317 5.411 -33.985 1.00 85.00 88 GLY A O 1
ATOM 693 N N . LEU A 1 89 ? 11.409 4.324 -33.510 1.00 84.94 89 LEU A N 1
ATOM 694 C CA . LEU A 1 89 ? 12.026 3.121 -32.956 1.00 84.94 89 LEU A CA 1
ATOM 695 C C . LEU A 1 89 ? 11.819 1.928 -33.894 1.00 84.94 89 LEU A C 1
ATOM 697 O O . LEU A 1 89 ? 10.725 1.364 -33.968 1.00 84.94 89 LEU A O 1
ATOM 701 N N . ASN A 1 90 ? 12.893 1.509 -34.561 1.00 88.94 90 ASN A N 1
ATOM 702 C CA . ASN A 1 90 ? 12.952 0.242 -35.282 1.00 88.94 90 ASN A CA 1
ATOM 703 C C . ASN A 1 90 ? 13.535 -0.841 -34.360 1.00 88.94 90 ASN A C 1
ATOM 705 O O . ASN A 1 90 ? 14.719 -0.803 -34.038 1.00 88.94 90 ASN A O 1
ATOM 709 N N . LEU A 1 91 ? 12.711 -1.795 -33.907 1.00 87.31 91 LEU A N 1
ATOM 710 C CA . LEU A 1 91 ? 13.162 -2.834 -32.973 1.00 87.31 91 LEU A CA 1
ATOM 711 C C . LEU A 1 91 ? 14.123 -3.838 -33.606 1.00 87.31 91 LEU A C 1
ATOM 713 O O . LEU A 1 91 ? 15.012 -4.301 -32.903 1.00 87.31 91 LEU A O 1
ATOM 717 N N . ALA A 1 92 ? 13.966 -4.157 -34.891 1.00 87.50 92 ALA A N 1
ATOM 718 C CA . ALA A 1 92 ? 14.882 -5.053 -35.594 1.00 87.50 92 ALA A CA 1
ATOM 719 C C . ALA A 1 92 ? 16.304 -4.465 -35.608 1.00 87.50 92 ALA A C 1
ATOM 721 O O . ALA A 1 92 ? 17.257 -5.093 -35.149 1.00 87.50 92 ALA A O 1
ATOM 722 N N . GLU A 1 93 ? 16.428 -3.194 -36.000 1.00 87.62 93 GLU A N 1
ATOM 723 C CA . GLU A 1 93 ? 17.703 -2.468 -35.954 1.00 87.62 93 GLU A CA 1
ATOM 724 C C . GLU A 1 93 ? 18.217 -2.307 -34.514 1.00 87.62 93 GLU A C 1
ATOM 726 O O . GLU A 1 93 ? 19.387 -2.568 -34.234 1.00 87.62 93 GLU A O 1
ATOM 731 N N . TYR A 1 94 ? 17.341 -1.925 -33.576 1.00 84.31 94 TYR A N 1
ATOM 732 C CA . TYR A 1 94 ? 17.716 -1.699 -32.177 1.00 84.31 94 TYR A CA 1
ATOM 733 C C . TYR A 1 94 ? 18.219 -2.977 -31.486 1.00 84.31 94 TYR A C 1
ATOM 735 O O . TYR A 1 94 ? 19.148 -2.929 -30.678 1.00 84.31 94 TYR A O 1
ATOM 743 N N . ASN A 1 95 ? 17.637 -4.128 -31.815 1.00 87.56 95 ASN A N 1
ATOM 744 C CA . ASN A 1 95 ? 17.991 -5.423 -31.239 1.00 87.56 95 ASN A CA 1
ATOM 745 C C . ASN A 1 95 ? 19.034 -6.188 -32.068 1.00 87.56 95 ASN A C 1
ATOM 747 O O . ASN A 1 95 ? 19.428 -7.276 -31.660 1.00 87.56 95 ASN A O 1
ATOM 751 N N . ALA A 1 96 ? 19.503 -5.627 -33.191 1.00 86.75 96 ALA A N 1
ATOM 752 C CA . ALA A 1 96 ? 20.377 -6.307 -34.151 1.00 86.75 96 ALA A CA 1
ATOM 753 C C . ALA A 1 96 ? 19.831 -7.691 -34.565 1.00 86.75 96 ALA A C 1
ATOM 755 O O . ALA A 1 96 ? 20.555 -8.686 -34.551 1.00 86.75 96 ALA A O 1
ATOM 756 N N . SER A 1 97 ? 18.536 -7.742 -34.893 1.00 86.31 97 SER A N 1
ATOM 757 C CA . SER A 1 97 ? 17.804 -8.956 -35.263 1.00 86.31 97 SER A CA 1
ATOM 758 C C . SER A 1 97 ? 16.889 -8.686 -36.454 1.00 86.31 97 SER A C 1
ATOM 760 O O . SER A 1 97 ? 16.352 -7.590 -36.590 1.00 86.31 97 SER A O 1
ATOM 762 N N . ASP A 1 98 ? 16.636 -9.702 -37.275 1.00 86.81 98 ASP A N 1
ATOM 763 C CA . ASP A 1 98 ? 15.642 -9.630 -38.355 1.00 86.81 98 ASP A CA 1
ATOM 764 C C . ASP A 1 98 ? 14.201 -9.805 -37.837 1.00 86.81 98 ASP A C 1
ATOM 766 O O . ASP A 1 98 ? 13.226 -9.654 -38.582 1.00 86.81 98 ASP A O 1
ATOM 770 N N . ARG A 1 99 ? 14.040 -10.137 -36.548 1.00 87.31 99 ARG A N 1
ATOM 771 C CA . ARG A 1 99 ? 12.748 -10.430 -35.930 1.00 87.31 99 ARG A CA 1
ATOM 772 C C . ARG A 1 99 ? 12.264 -9.292 -35.045 1.00 87.31 99 ARG A C 1
ATOM 774 O O . ARG A 1 99 ? 12.971 -8.749 -34.201 1.00 87.31 99 ARG A O 1
ATOM 781 N N . TRP A 1 100 ? 10.972 -9.008 -35.160 1.00 92.56 100 TRP A N 1
ATOM 782 C CA . TRP A 1 100 ? 10.267 -8.103 -34.260 1.00 92.56 100 TRP A CA 1
ATOM 783 C C . TRP A 1 100 ? 9.677 -8.885 -33.096 1.00 92.56 100 TRP A C 1
ATOM 785 O O . TRP A 1 100 ? 8.484 -9.176 -33.077 1.00 92.56 100 TRP A O 1
ATOM 795 N N . VAL A 1 101 ? 10.515 -9.230 -32.122 1.00 93.12 101 VAL A N 1
ATOM 796 C CA . VAL A 1 101 ? 10.094 -9.976 -30.933 1.00 93.12 101 VAL A CA 1
ATOM 797 C C . VAL A 1 101 ? 10.341 -9.196 -29.656 1.00 93.12 101 VAL A C 1
ATOM 799 O O . VAL A 1 101 ? 11.302 -8.436 -29.537 1.00 93.12 101 VAL A O 1
ATOM 802 N N . LEU A 1 102 ? 9.460 -9.391 -28.678 1.00 93.12 102 LEU A N 1
ATOM 803 C CA . LEU A 1 102 ? 9.632 -8.870 -27.329 1.00 93.12 102 LEU A CA 1
ATOM 804 C C . LEU A 1 102 ? 9.205 -9.924 -26.306 1.00 93.12 102 LEU A C 1
ATOM 806 O O . LEU A 1 102 ? 8.271 -10.687 -26.558 1.00 93.12 102 LEU A O 1
ATOM 810 N N . PRO A 1 103 ? 9.831 -9.959 -25.121 1.00 94.62 103 PRO A N 1
ATOM 811 C CA . PRO A 1 103 ? 9.290 -10.717 -24.014 1.00 94.62 103 PRO A CA 1
ATOM 812 C C . PRO A 1 103 ? 8.095 -9.973 -23.405 1.00 94.62 103 PRO A C 1
ATOM 814 O O . PRO A 1 103 ? 8.097 -8.743 -23.255 1.00 94.62 103 PRO A O 1
ATOM 817 N N . VAL A 1 104 ? 7.090 -10.728 -22.975 1.00 92.12 104 VAL A N 1
ATOM 818 C CA . VAL A 1 104 ? 6.181 -10.312 -21.913 1.00 92.12 104 VAL A CA 1
ATOM 819 C C . VAL A 1 104 ? 7.042 -10.063 -20.671 1.00 92.12 104 VAL A C 1
ATOM 821 O O . VAL A 1 104 ? 7.781 -10.963 -20.263 1.00 92.12 104 VAL A O 1
ATOM 824 N N . PRO A 1 105 ? 6.994 -8.864 -20.064 1.00 90.75 105 PRO A N 1
ATOM 825 C CA . PRO A 1 105 ? 7.778 -8.583 -18.872 1.00 90.75 105 PRO A CA 1
ATOM 826 C C . PRO A 1 105 ? 7.475 -9.586 -17.763 1.00 90.75 105 PRO A C 1
ATOM 828 O O . PRO A 1 105 ? 6.314 -9.822 -17.413 1.00 90.75 105 PRO A O 1
ATOM 831 N N . ALA A 1 106 ? 8.536 -10.168 -17.215 1.00 89.31 106 ALA A N 1
ATOM 832 C CA . ALA A 1 106 ? 8.417 -11.258 -16.266 1.00 89.31 106 ALA A CA 1
ATOM 833 C C . ALA A 1 106 ? 9.545 -11.239 -15.237 1.00 89.31 106 ALA A C 1
ATOM 835 O O . ALA A 1 106 ? 10.661 -10.813 -15.526 1.00 89.31 106 ALA A O 1
ATOM 836 N N . THR A 1 107 ? 9.275 -11.741 -14.038 1.00 90.50 107 THR A N 1
ATOM 837 C CA . THR A 1 107 ? 10.299 -11.980 -13.018 1.00 90.50 107 THR A CA 1
ATOM 838 C C . THR A 1 107 ? 10.140 -13.387 -12.466 1.00 90.50 107 THR A C 1
ATOM 840 O O . THR A 1 107 ? 9.053 -13.783 -12.054 1.00 90.50 107 THR A O 1
ATOM 843 N N . PHE A 1 108 ? 11.242 -14.128 -12.440 1.00 84.56 108 PHE A N 1
ATOM 844 C CA . PHE A 1 108 ? 11.335 -15.490 -11.935 1.00 84.56 108 PHE A CA 1
ATOM 845 C C . PHE A 1 108 ? 12.342 -15.549 -10.787 1.00 84.56 108 PHE A C 1
ATOM 847 O O . PHE A 1 108 ? 13.482 -15.088 -10.922 1.00 84.56 108 PHE A O 1
ATOM 854 N N . MET A 1 109 ? 11.936 -16.150 -9.673 1.00 82.81 109 MET A N 1
ATOM 855 C CA . MET A 1 109 ? 12.832 -16.543 -8.589 1.00 82.81 109 MET A CA 1
ATOM 856 C C . MET A 1 109 ? 13.223 -18.001 -8.814 1.00 82.81 109 MET A C 1
ATOM 858 O O . MET A 1 109 ? 12.355 -18.871 -8.855 1.00 82.81 109 MET A O 1
ATOM 862 N N . ILE A 1 110 ? 14.513 -18.247 -9.014 1.00 83.12 110 ILE A N 1
ATOM 863 C CA . ILE A 1 110 ? 15.065 -19.548 -9.397 1.00 83.12 110 ILE A CA 1
ATOM 864 C C . ILE A 1 110 ? 16.041 -19.958 -8.298 1.00 83.12 110 ILE A C 1
ATOM 866 O O . ILE A 1 110 ? 16.844 -19.129 -7.875 1.00 83.12 110 ILE A O 1
ATOM 870 N N . ASP A 1 111 ? 15.936 -21.190 -7.808 1.00 80.81 111 ASP A N 1
ATOM 871 C CA . ASP A 1 111 ? 16.867 -21.716 -6.807 1.00 80.81 111 ASP A CA 1
ATOM 872 C C . ASP A 1 111 ? 18.137 -22.323 -7.433 1.00 80.81 111 ASP A C 1
ATOM 874 O O . ASP A 1 111 ? 18.271 -22.430 -8.652 1.00 80.81 111 ASP A O 1
ATOM 878 N N . GLU A 1 112 ? 19.068 -22.767 -6.587 1.00 86.62 112 GLU A N 1
ATOM 879 C CA . GLU A 1 112 ? 20.342 -23.375 -7.006 1.00 86.62 112 GLU A CA 1
ATOM 880 C C . GLU A 1 112 ? 20.184 -24.676 -7.814 1.00 86.62 112 GLU A C 1
ATOM 882 O O . GLU A 1 112 ? 21.115 -25.105 -8.491 1.00 86.62 112 GLU A O 1
ATOM 887 N N . ARG A 1 113 ? 19.007 -25.314 -7.770 1.00 87.62 113 ARG A N 1
ATOM 888 C CA . ARG A 1 113 ? 18.685 -26.521 -8.548 1.00 87.62 113 ARG A CA 1
ATOM 889 C C . ARG A 1 113 ? 17.990 -26.183 -9.871 1.00 87.62 113 ARG A C 1
ATOM 891 O O . ARG A 1 113 ? 17.423 -27.076 -10.496 1.00 87.62 113 ARG A O 1
ATOM 898 N N . ALA A 1 114 ? 18.019 -24.912 -10.278 1.00 81.38 114 ALA A N 1
ATOM 899 C CA . ALA A 1 114 ? 17.345 -24.379 -11.458 1.00 81.38 114 ALA A CA 1
ATOM 900 C C . ALA A 1 114 ? 15.810 -24.540 -11.433 1.00 81.38 114 ALA A C 1
ATOM 902 O O . ALA A 1 114 ? 15.161 -24.546 -12.480 1.00 81.38 114 ALA A O 1
ATOM 903 N N . VAL A 1 115 ? 15.204 -24.636 -10.243 1.00 76.50 115 VAL A N 1
ATOM 904 C CA . VAL A 1 115 ? 13.746 -24.723 -10.090 1.00 76.50 115 VAL A CA 1
ATOM 905 C C . VAL A 1 115 ? 13.165 -23.326 -9.900 1.00 76.50 115 VAL A C 1
ATOM 907 O O . VAL A 1 115 ? 13.566 -22.586 -9.000 1.00 76.50 115 VAL A O 1
ATOM 910 N N . ILE A 1 116 ? 12.168 -22.974 -10.716 1.00 79.44 116 ILE A N 1
ATOM 911 C CA . ILE A 1 116 ? 11.381 -21.749 -10.533 1.00 79.44 116 ILE A CA 1
ATOM 912 C C . ILE A 1 116 ? 10.536 -21.904 -9.261 1.00 79.44 116 ILE A C 1
ATOM 914 O O . ILE A 1 116 ? 9.605 -22.706 -9.209 1.00 79.44 116 ILE A O 1
ATOM 918 N N . ARG A 1 117 ? 10.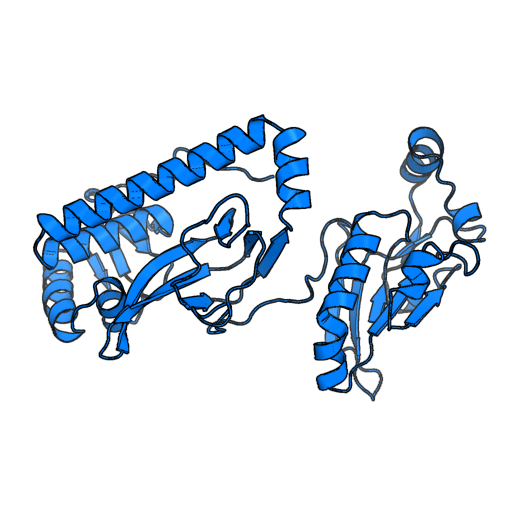862 -21.129 -8.225 1.00 70.88 117 ARG A N 1
ATOM 919 C CA . ARG A 1 117 ? 10.135 -21.085 -6.946 1.00 70.88 117 ARG A CA 1
ATOM 920 C C . ARG A 1 117 ? 8.983 -20.090 -6.954 1.00 70.88 117 ARG A C 1
ATOM 922 O O . ARG A 1 117 ? 8.017 -20.276 -6.223 1.00 70.88 117 ARG A O 1
ATOM 929 N N . SER A 1 118 ? 9.081 -19.052 -7.777 1.00 73.38 118 SER A N 1
ATOM 930 C CA . SER A 1 118 ? 8.016 -18.074 -7.994 1.00 73.38 118 SER A CA 1
ATOM 931 C C . SER A 1 118 ? 8.163 -17.425 -9.367 1.00 73.38 118 SER A C 1
ATOM 933 O O . SER A 1 118 ? 9.281 -17.262 -9.865 1.00 73.38 118 SER A O 1
ATOM 935 N N . SER A 1 119 ? 7.038 -17.046 -9.967 1.00 81.12 119 SER A N 1
ATOM 936 C CA . SER A 1 119 ? 6.974 -16.358 -11.254 1.00 81.12 119 SER A CA 1
ATOM 937 C C . SER A 1 119 ? 5.917 -15.262 -11.233 1.00 81.12 119 SER A C 1
ATOM 939 O O . SER A 1 119 ? 4.793 -15.489 -10.786 1.00 81.12 119 SER A O 1
ATOM 941 N N . TYR A 1 120 ? 6.247 -14.113 -11.805 1.00 80.25 120 TYR A N 1
ATOM 942 C CA . TYR A 1 120 ? 5.301 -13.062 -12.150 1.00 80.25 120 TYR A CA 1
ATOM 943 C C . TYR A 1 120 ? 5.407 -12.780 -13.644 1.00 80.25 120 TYR A C 1
ATOM 945 O O . TYR A 1 120 ? 6.498 -12.488 -14.128 1.00 80.25 120 TYR A O 1
ATOM 953 N N . VAL A 1 121 ? 4.284 -12.843 -14.358 1.00 82.19 121 VAL A N 1
ATOM 954 C CA . VAL A 1 121 ? 4.189 -12.589 -15.802 1.00 82.19 121 VAL A CA 1
ATOM 955 C C . VAL A 1 121 ? 2.940 -11.749 -16.044 1.00 82.19 121 VAL A C 1
ATOM 957 O O . VAL A 1 121 ? 1.864 -12.112 -15.567 1.00 82.19 121 VAL A O 1
ATOM 960 N N . ASN A 1 122 ? 3.059 -10.627 -16.760 1.00 78.75 122 ASN A N 1
ATOM 961 C CA . ASN A 1 122 ? 1.900 -9.790 -17.075 1.00 78.75 122 ASN A CA 1
ATOM 962 C C . ASN A 1 122 ? 1.959 -9.239 -18.512 1.00 78.75 122 ASN A C 1
ATOM 964 O O . ASN A 1 122 ? 2.888 -8.490 -18.820 1.00 78.75 122 ASN A O 1
ATOM 968 N N . PRO A 1 123 ? 0.978 -9.565 -19.383 1.00 81.50 123 PRO A N 1
ATOM 969 C CA . PRO A 1 123 ? 0.904 -9.029 -20.747 1.00 81.50 123 PRO A CA 1
ATOM 970 C C . PRO A 1 123 ? 0.810 -7.502 -20.795 1.00 81.50 123 PRO A C 1
ATOM 972 O O . PRO A 1 123 ? 1.311 -6.875 -21.729 1.00 81.50 123 PRO A O 1
ATOM 975 N N . ASP A 1 124 ? 0.195 -6.891 -19.777 1.00 81.12 124 ASP A N 1
ATOM 976 C CA . ASP A 1 124 ? 0.231 -5.446 -19.609 1.00 81.12 124 ASP A CA 1
ATOM 977 C C . ASP A 1 124 ? 1.635 -5.031 -19.157 1.00 81.12 124 ASP A C 1
ATOM 979 O O . ASP A 1 124 ? 2.003 -5.133 -17.984 1.00 81.12 124 ASP A O 1
ATOM 983 N N . TYR A 1 125 ? 2.423 -4.521 -20.105 1.00 78.25 125 TYR A N 1
ATOM 984 C CA . TYR A 1 125 ? 3.790 -4.088 -19.849 1.00 78.25 125 TYR A CA 1
ATOM 985 C C . TYR A 1 125 ? 3.884 -2.866 -18.921 1.00 78.25 125 TYR A C 1
ATOM 987 O O . TYR A 1 125 ? 5.002 -2.418 -18.672 1.00 78.25 125 TYR A O 1
ATOM 995 N N . MET A 1 126 ? 2.794 -2.311 -18.405 1.00 74.25 126 MET A N 1
ATOM 996 C CA . MET A 1 126 ? 2.839 -1.292 -17.352 1.00 74.25 126 MET A CA 1
ATOM 997 C C . MET A 1 126 ? 2.731 -1.918 -15.956 1.00 74.25 126 MET A C 1
ATOM 999 O O . MET A 1 126 ? 3.132 -1.302 -14.969 1.00 74.25 126 MET A O 1
ATOM 1003 N N . LYS A 1 127 ? 2.260 -3.167 -15.859 1.00 72.12 127 LYS A N 1
ATOM 1004 C CA . LYS A 1 127 ? 2.217 -3.932 -14.612 1.00 72.12 127 LYS A CA 1
ATOM 1005 C C . LYS A 1 127 ? 3.541 -4.664 -14.407 1.00 72.12 127 LYS A C 1
ATOM 1007 O O . LYS A 1 127 ? 4.085 -5.308 -15.308 1.00 72.12 127 LYS A O 1
ATOM 1012 N N . ARG A 1 128 ? 4.104 -4.519 -13.213 1.00 72.00 128 ARG A N 1
ATOM 1013 C CA . ARG A 1 128 ? 5.388 -5.100 -12.825 1.00 72.00 128 ARG A CA 1
ATOM 1014 C C . ARG A 1 128 ? 5.246 -5.813 -11.499 1.00 72.00 128 ARG A C 1
ATOM 1016 O O . ARG A 1 128 ? 4.417 -5.422 -10.678 1.00 72.00 128 ARG A O 1
ATOM 1023 N N . LEU A 1 129 ? 6.079 -6.834 -11.306 1.00 66.12 129 LEU A N 1
ATOM 1024 C CA . LEU A 1 129 ? 6.352 -7.321 -9.967 1.00 66.12 129 LEU A CA 1
ATOM 1025 C C . LEU A 1 129 ? 7.066 -6.182 -9.249 1.00 66.12 129 LEU A C 1
ATOM 1027 O O . LEU A 1 129 ? 8.230 -5.900 -9.535 1.00 66.12 129 LEU A O 1
ATOM 1031 N N . GLU A 1 130 ? 6.332 -5.485 -8.391 1.00 62.44 130 GLU A N 1
ATOM 1032 C CA . GLU A 1 130 ? 6.939 -4.541 -7.467 1.00 62.44 130 GLU A CA 1
ATOM 1033 C C . GLU A 1 130 ? 7.845 -5.371 -6.548 1.00 62.44 130 GLU A C 1
ATOM 1035 O O . GLU A 1 130 ? 7.355 -6.329 -5.941 1.00 62.44 130 GLU A O 1
ATOM 1040 N N . PRO A 1 131 ? 9.146 -5.059 -6.434 1.00 55.81 131 PRO A N 1
ATOM 1041 C CA . PRO A 1 131 ? 10.083 -5.886 -5.674 1.00 55.81 131 PRO A CA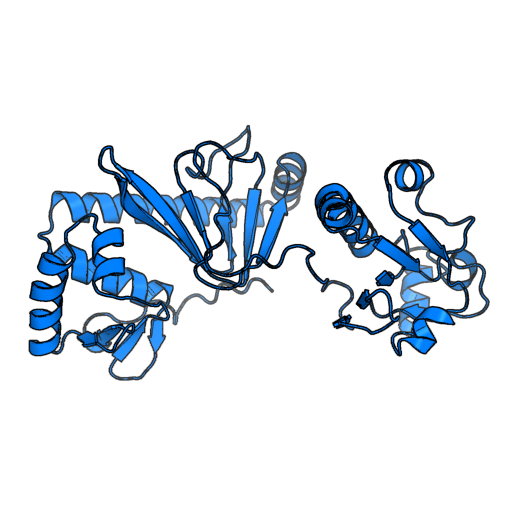 1
ATOM 1042 C C . PRO A 1 131 ? 9.746 -6.009 -4.177 1.00 55.81 131 PRO A C 1
ATOM 1044 O O . PRO A 1 131 ? 10.362 -6.796 -3.468 1.00 55.81 131 PRO A O 1
ATOM 1047 N N . GLN A 1 132 ? 8.787 -5.216 -3.693 1.00 59.72 132 GLN A N 1
ATOM 1048 C CA . GLN A 1 132 ? 8.462 -5.023 -2.286 1.00 59.72 132 GLN A CA 1
ATOM 1049 C C . GLN A 1 132 ? 6.964 -5.235 -2.034 1.00 59.72 132 GLN A C 1
ATOM 1051 O O . GLN A 1 132 ? 6.255 -4.322 -1.612 1.00 59.72 132 GLN A O 1
ATOM 1056 N N . GLY A 1 133 ? 6.459 -6.445 -2.282 1.00 66.75 133 GLY A N 1
ATOM 1057 C CA . GLY A 1 133 ? 5.280 -6.879 -1.533 1.00 66.75 133 GLY A CA 1
ATOM 1058 C C . GLY A 1 133 ? 5.649 -6.860 -0.049 1.00 66.75 133 GLY A C 1
ATOM 1059 O O . GLY A 1 133 ? 6.565 -7.572 0.359 1.00 66.75 133 GLY A O 1
ATOM 1060 N N . ILE A 1 134 ? 5.007 -5.999 0.737 1.00 73.31 134 ILE A N 1
ATOM 1061 C CA . ILE A 1 134 ? 5.273 -5.862 2.168 1.00 73.31 134 ILE A CA 1
ATOM 1062 C C . ILE A 1 134 ? 4.311 -6.798 2.900 1.00 73.31 134 ILE A C 1
ATOM 1064 O O . ILE A 1 134 ? 3.099 -6.562 2.843 1.00 73.31 134 ILE A O 1
ATOM 1068 N N . PRO A 1 135 ? 4.804 -7.847 3.582 1.00 76.50 135 PRO A N 1
ATOM 1069 C CA . PRO A 1 135 ? 3.941 -8.789 4.280 1.00 76.50 135 PRO A CA 1
ATOM 1070 C C . PRO A 1 135 ? 3.088 -8.104 5.344 1.00 76.50 135 PRO A C 1
ATOM 1072 O O . PRO A 1 135 ? 3.447 -7.053 5.880 1.00 76.50 135 PRO A O 1
ATOM 1075 N N . LYS A 1 136 ? 1.968 -8.725 5.703 1.00 84.31 136 LYS A N 1
ATOM 1076 C CA . LYS A 1 136 ? 1.170 -8.347 6.873 1.00 84.31 136 LYS A CA 1
ATOM 1077 C C . LYS A 1 136 ? 2.015 -8.295 8.162 1.00 84.31 136 LYS A C 1
ATOM 1079 O O . LYS A 1 136 ? 2.856 -9.158 8.394 1.00 84.31 136 LYS A O 1
ATOM 1084 N N . HIS A 1 137 ? 1.717 -7.334 9.043 1.00 81.56 137 HIS A N 1
ATOM 1085 C CA . HIS A 1 137 ? 2.397 -7.081 10.325 1.00 81.56 137 HIS A CA 1
ATOM 1086 C C . HIS A 1 137 ? 3.862 -6.626 10.229 1.00 81.56 137 HIS A C 1
ATOM 1088 O O . HIS A 1 137 ? 4.593 -6.664 11.217 1.00 81.56 137 HIS A O 1
ATOM 1094 N N . THR A 1 138 ? 4.296 -6.148 9.067 1.00 80.19 138 THR A N 1
ATOM 1095 C CA . THR A 1 138 ? 5.590 -5.486 8.909 1.00 80.19 138 THR A CA 1
ATOM 1096 C C . THR A 1 138 ? 5.498 -4.020 9.331 1.00 80.19 138 THR A C 1
ATOM 1098 O O . THR A 1 138 ? 4.577 -3.300 8.939 1.00 80.19 138 THR A O 1
ATOM 1101 N N . ILE A 1 139 ? 6.483 -3.566 10.108 1.00 82.88 139 ILE A N 1
ATOM 1102 C CA . ILE A 1 139 ? 6.672 -2.150 10.433 1.00 82.88 139 ILE A CA 1
ATOM 1103 C C . ILE A 1 139 ? 7.344 -1.468 9.238 1.00 82.88 139 ILE A C 1
ATOM 1105 O O . ILE A 1 139 ? 8.520 -1.688 8.966 1.00 82.88 139 ILE A O 1
ATOM 1109 N N . VAL A 1 140 ? 6.581 -0.648 8.520 1.00 82.38 140 VAL A N 1
ATOM 1110 C CA . VAL A 1 140 ? 7.044 0.128 7.359 1.00 82.38 140 VAL A CA 1
ATOM 1111 C C . VAL A 1 140 ? 7.910 1.312 7.798 1.00 82.38 140 VAL A C 1
ATOM 1113 O O . VAL A 1 140 ? 8.849 1.684 7.092 1.00 82.38 140 VAL A O 1
ATOM 1116 N N . GLN A 1 141 ? 7.576 1.903 8.949 1.00 87.00 141 GLN A N 1
ATOM 1117 C CA . GLN A 1 141 ? 8.253 3.064 9.524 1.00 87.00 141 GLN A CA 1
ATOM 1118 C C . GLN A 1 141 ? 8.059 3.108 11.045 1.00 87.00 141 GLN A C 1
ATOM 1120 O O . GLN A 1 141 ? 6.977 2.797 11.554 1.00 87.00 141 GLN A O 1
ATOM 1125 N N . THR A 1 142 ? 9.090 3.557 11.759 1.00 87.00 142 THR A N 1
ATOM 1126 C CA . THR A 1 142 ? 9.020 4.040 13.146 1.00 87.00 142 THR A CA 1
ATOM 1127 C C . THR A 1 142 ? 9.342 5.539 13.182 1.00 87.00 142 THR A C 1
ATOM 1129 O O . THR A 1 142 ? 9.878 6.067 12.204 1.00 87.00 142 THR A O 1
ATOM 1132 N N . PRO A 1 143 ? 9.082 6.238 14.302 1.00 87.81 143 PRO A N 1
ATOM 1133 C CA . PRO A 1 143 ? 9.518 7.626 14.469 1.00 87.81 143 PRO A CA 1
ATOM 1134 C C . PRO A 1 143 ? 11.032 7.851 14.300 1.00 87.81 143 PRO A C 1
ATOM 1136 O O . PRO A 1 143 ? 11.443 8.973 14.027 1.00 87.81 143 PRO A O 1
ATOM 1139 N N . ASP A 1 144 ? 11.844 6.798 14.429 1.00 80.19 144 ASP A N 1
ATOM 1140 C CA . ASP A 1 144 ? 13.307 6.854 14.306 1.00 80.19 144 ASP A CA 1
ATOM 1141 C C . ASP A 1 144 ? 13.811 6.427 12.914 1.00 80.19 144 ASP A C 1
ATOM 1143 O O . ASP A 1 144 ? 14.980 6.619 12.593 1.00 80.19 144 ASP A O 1
ATOM 1147 N N . THR A 1 145 ? 12.949 5.833 12.080 1.00 78.25 145 THR A N 1
ATOM 1148 C CA . THR A 1 145 ? 13.297 5.309 10.743 1.00 78.25 145 THR A CA 1
ATOM 1149 C C . THR A 1 145 ? 12.526 6.001 9.624 1.00 78.25 145 THR A C 1
ATOM 1151 O O . THR A 1 145 ? 12.272 5.421 8.565 1.00 78.25 145 THR A O 1
ATOM 1154 N N . VAL A 1 146 ? 12.132 7.253 9.863 1.00 75.88 146 VAL A N 1
ATOM 1155 C CA . VAL A 1 146 ? 11.441 8.089 8.879 1.00 75.88 146 VAL A CA 1
ATOM 1156 C C . VAL A 1 146 ? 12.311 8.234 7.637 1.00 75.88 146 VAL A C 1
ATOM 1158 O O . VAL A 1 146 ? 13.486 8.588 7.723 1.00 75.88 146 VAL A O 1
ATOM 1161 N N . ARG A 1 147 ? 11.716 7.958 6.476 1.00 72.31 147 ARG A N 1
ATOM 1162 C CA . ARG A 1 147 ? 12.356 8.156 5.177 1.00 72.31 147 ARG A CA 1
ATOM 1163 C C . ARG A 1 147 ? 11.731 9.348 4.481 1.00 72.31 147 ARG A C 1
ATOM 1165 O O . ARG A 1 147 ? 10.508 9.468 4.439 1.00 72.31 147 ARG A O 1
ATOM 1172 N N . GLU A 1 148 ? 12.587 10.189 3.924 1.00 76.69 148 GLU A N 1
ATOM 1173 C CA . GLU A 1 148 ? 12.168 11.266 3.044 1.00 76.69 148 GLU A CA 1
ATOM 1174 C C . GLU A 1 148 ? 11.612 10.682 1.740 1.00 76.69 148 GLU A C 1
ATOM 1176 O O . GLU A 1 148 ? 12.136 9.706 1.190 1.00 76.69 148 GLU A O 1
ATOM 1181 N N . GLY A 1 149 ? 10.517 11.257 1.267 1.00 78.56 149 GLY A N 1
ATOM 1182 C CA . GLY A 1 149 ? 9.791 10.799 0.099 1.00 78.56 149 GLY A CA 1
ATOM 1183 C C . GLY A 1 149 ? 8.299 10.657 0.358 1.00 78.56 149 GLY A C 1
ATOM 1184 O O . GLY A 1 149 ? 7.809 10.595 1.489 1.00 78.56 149 GLY A O 1
ATOM 1185 N N . LEU A 1 150 ? 7.568 10.576 -0.746 1.00 82.12 150 LEU A N 1
ATOM 1186 C CA . LEU A 1 150 ? 6.131 10.405 -0.759 1.00 82.12 150 LEU A CA 1
ATOM 1187 C C . LEU A 1 150 ? 5.786 8.965 -1.121 1.00 82.12 150 LEU A C 1
ATOM 1189 O O . LEU A 1 150 ? 6.254 8.429 -2.124 1.00 82.12 150 LEU A O 1
ATOM 1193 N N . PHE A 1 151 ? 4.938 8.345 -0.318 1.00 83.50 151 PHE A N 1
ATOM 1194 C CA . PHE A 1 151 ? 4.536 6.955 -0.455 1.00 83.50 151 PHE A CA 1
ATOM 1195 C C . PHE A 1 151 ? 3.052 6.876 -0.802 1.00 83.50 151 PHE A C 1
ATOM 1197 O O . PHE A 1 151 ? 2.222 7.577 -0.221 1.00 83.50 151 PHE A O 1
ATOM 1204 N N . PHE A 1 152 ? 2.713 5.989 -1.731 1.00 83.88 152 PHE A N 1
ATOM 1205 C CA . PHE A 1 152 ? 1.351 5.730 -2.185 1.00 83.88 152 PHE A CA 1
ATOM 1206 C C . PHE A 1 152 ? 1.007 4.277 -1.906 1.00 83.88 152 PHE A C 1
ATOM 1208 O O . PHE A 1 152 ? 1.713 3.370 -2.349 1.00 83.88 152 PHE A O 1
ATOM 1215 N N . LEU A 1 153 ? -0.102 4.046 -1.212 1.00 85.69 153 LEU A N 1
ATOM 1216 C CA . LEU A 1 153 ? -0.620 2.704 -0.992 1.00 85.69 153 LEU A CA 1
ATOM 1217 C C . LEU A 1 153 ? -1.366 2.243 -2.248 1.00 85.69 153 LEU A C 1
ATOM 1219 O O . LEU A 1 153 ? -2.486 2.684 -2.518 1.00 85.69 153 LEU A O 1
ATOM 1223 N N . LYS A 1 154 ? -0.730 1.371 -3.031 1.00 81.00 154 LYS A N 1
ATOM 1224 C CA . LYS A 1 154 ? -1.287 0.815 -4.272 1.00 81.00 154 LYS A CA 1
ATOM 1225 C C . LYS A 1 154 ? -2.326 -0.259 -3.966 1.00 81.00 154 LYS A C 1
ATOM 1227 O O . LYS A 1 154 ? -3.403 -0.258 -4.557 1.00 81.00 154 LYS A O 1
ATOM 1232 N N . GLU A 1 155 ? -2.015 -1.130 -3.011 1.00 85.19 155 GLU A N 1
ATOM 1233 C CA . GLU A 1 155 ? -2.863 -2.229 -2.539 1.00 85.19 155 GLU A CA 1
ATOM 1234 C C . GLU A 1 155 ? -2.567 -2.520 -1.063 1.00 85.19 155 GLU A C 1
ATOM 1236 O O . GLU A 1 155 ? -1.459 -2.262 -0.594 1.00 85.19 155 GLU A O 1
ATOM 1241 N N . GLY A 1 156 ? -3.549 -3.053 -0.337 1.00 86.81 156 GLY A N 1
ATOM 1242 C CA . GLY A 1 156 ? -3.442 -3.363 1.087 1.00 86.81 156 GLY A CA 1
ATOM 1243 C C . GLY A 1 156 ? -4.031 -2.293 2.012 1.00 86.81 156 GLY A C 1
ATOM 1244 O O . GLY A 1 156 ? -4.738 -1.368 1.583 1.00 86.81 156 GLY A O 1
ATOM 1245 N N . LYS A 1 157 ? -3.718 -2.422 3.306 1.00 92.69 157 LYS A N 1
ATOM 1246 C CA . LYS A 1 157 ? -4.170 -1.537 4.390 1.00 92.69 157 LYS A CA 1
ATOM 1247 C C . LYS A 1 157 ? -3.027 -1.293 5.367 1.00 92.69 157 LYS A C 1
ATOM 1249 O O . LYS A 1 157 ? -2.400 -2.242 5.839 1.00 92.69 157 LYS A O 1
ATOM 1254 N N . LEU A 1 158 ? -2.798 -0.030 5.718 1.00 92.06 158 LEU A N 1
ATOM 1255 C CA . LEU A 1 158 ? -1.795 0.362 6.710 1.00 92.06 158 LEU A CA 1
ATOM 1256 C C . LEU A 1 158 ? -2.455 0.977 7.935 1.00 92.06 158 LEU A C 1
ATOM 1258 O O . LEU A 1 158 ? -3.417 1.733 7.813 1.00 92.06 158 LEU A O 1
ATOM 1262 N N . ARG A 1 159 ? -1.890 0.723 9.111 1.00 92.88 159 ARG A N 1
ATOM 1263 C CA . ARG A 1 159 ? -2.285 1.359 10.366 1.00 92.88 159 ARG A CA 1
ATOM 1264 C C . ARG A 1 159 ? -1.193 2.308 10.841 1.00 92.88 159 ARG A C 1
ATOM 1266 O O . ARG A 1 159 ? -0.036 1.922 10.967 1.00 92.88 159 ARG A O 1
ATOM 1273 N N . LEU A 1 160 ? -1.591 3.544 11.130 1.00 92.88 160 LEU A N 1
ATOM 1274 C CA . LEU A 1 160 ? -0.744 4.592 11.693 1.00 92.88 160 LEU A CA 1
ATOM 1275 C C . LEU A 1 160 ? -1.069 4.723 13.176 1.00 92.88 160 LEU A C 1
ATOM 1277 O O . LEU A 1 160 ? -2.224 4.974 13.527 1.00 92.88 160 LEU A O 1
ATOM 1281 N N . TYR A 1 161 ? -0.082 4.580 14.057 1.00 91.00 161 TYR A N 1
ATOM 1282 C CA . TYR A 1 161 ? -0.308 4.683 15.499 1.00 91.00 161 TYR A CA 1
ATOM 1283 C C . TYR A 1 161 ? 0.835 5.381 16.246 1.00 91.00 161 TYR A C 1
ATOM 1285 O O . TYR A 1 161 ? 1.974 5.432 15.792 1.00 91.00 161 TYR A O 1
ATOM 1293 N N . LYS A 1 162 ? 0.514 5.933 17.418 1.00 91.56 162 LYS A N 1
ATOM 1294 C CA . LYS A 1 162 ? 1.462 6.521 18.374 1.00 91.56 162 LYS A CA 1
ATOM 1295 C C . LYS A 1 162 ? 1.523 5.682 19.642 1.00 91.56 162 LYS A C 1
ATOM 1297 O O . LYS A 1 162 ? 0.583 4.947 19.943 1.00 91.56 162 LYS A O 1
ATOM 1302 N N . LEU A 1 163 ? 2.612 5.829 20.387 1.00 89.38 163 LEU A N 1
ATOM 1303 C CA . LEU A 1 163 ? 2.772 5.281 21.730 1.00 89.38 163 LEU A CA 1
ATOM 1304 C C . LEU A 1 163 ? 2.753 6.421 22.749 1.00 89.38 163 LEU A C 1
ATOM 1306 O O . LEU A 1 163 ? 3.291 7.496 22.482 1.00 89.38 163 LEU A O 1
ATOM 1310 N N . ASN A 1 164 ? 2.140 6.195 23.908 1.00 85.69 164 ASN A N 1
ATOM 1311 C CA . ASN A 1 164 ? 2.337 7.060 25.070 1.00 85.69 164 ASN A CA 1
ATOM 1312 C C . ASN A 1 164 ? 3.569 6.609 25.889 1.00 85.69 164 ASN A C 1
ATOM 1314 O O . ASN A 1 164 ? 4.238 5.639 25.529 1.00 85.69 164 ASN A O 1
ATOM 1318 N N . LYS A 1 165 ? 3.870 7.302 26.997 1.00 85.38 165 LYS A N 1
ATOM 1319 C CA . LYS A 1 165 ? 5.031 6.994 27.856 1.00 85.38 165 LYS A CA 1
ATOM 1320 C C . LYS A 1 165 ? 4.976 5.589 28.468 1.00 85.38 165 LYS A C 1
ATOM 1322 O O . LYS A 1 165 ? 6.018 4.999 28.718 1.00 85.38 165 LYS A O 1
ATOM 1327 N N . GLU A 1 166 ? 3.778 5.046 28.669 1.00 86.19 166 GLU A N 1
ATOM 1328 C CA . GLU A 1 166 ? 3.555 3.696 29.193 1.00 86.19 166 GLU A CA 1
ATOM 1329 C C . GLU A 1 166 ? 3.493 2.620 28.086 1.00 86.19 166 GLU A C 1
ATOM 1331 O O . GLU A 1 166 ? 3.160 1.469 28.360 1.00 86.19 166 GLU A O 1
ATOM 1336 N N . GLY A 1 167 ? 3.772 2.974 26.824 1.00 81.81 167 GLY A N 1
ATOM 1337 C CA . GLY A 1 167 ? 3.746 2.048 25.685 1.00 81.81 167 GLY A CA 1
ATOM 1338 C C . GLY A 1 167 ? 2.344 1.721 25.155 1.00 81.81 167 GLY A C 1
ATOM 1339 O O . GLY A 1 167 ? 2.184 0.854 24.293 1.00 81.81 167 GLY A O 1
ATOM 1340 N N . LYS A 1 168 ? 1.304 2.414 25.627 1.00 80.00 168 LYS A N 1
ATOM 1341 C CA . LYS A 1 168 ? -0.062 2.255 25.125 1.00 80.00 168 LYS A CA 1
ATOM 1342 C C . LYS A 1 168 ? -0.177 2.825 23.717 1.00 80.00 168 LYS A C 1
ATOM 1344 O O . LYS A 1 168 ? 0.160 3.982 23.472 1.00 80.00 168 LYS A O 1
ATOM 1349 N N . GLN A 1 169 ? -0.711 2.010 22.813 1.00 85.88 169 GLN A N 1
ATOM 1350 C CA . GLN A 1 169 ? -0.962 2.404 21.433 1.00 85.88 169 GLN A CA 1
ATOM 1351 C C . GLN A 1 169 ? -2.219 3.269 21.310 1.00 85.88 169 GLN A C 1
ATOM 1353 O O . GLN A 1 169 ? -3.241 2.978 21.935 1.00 85.88 169 GLN A O 1
ATOM 1358 N N . PHE A 1 170 ? -2.138 4.278 20.446 1.00 83.38 170 PHE A N 1
ATOM 1359 C CA . PHE A 1 170 ? -3.258 5.083 19.969 1.00 83.38 170 PHE A CA 1
ATOM 1360 C C . PHE A 1 170 ? -3.235 5.125 18.441 1.00 83.38 170 PHE A C 1
ATOM 1362 O O . PHE A 1 170 ? -2.257 5.586 17.851 1.00 83.38 170 PHE A O 1
ATOM 1369 N N . THR A 1 171 ? -4.285 4.620 17.792 1.00 86.31 171 THR A N 1
ATOM 1370 C CA . THR A 1 171 ? -4.359 4.612 16.321 1.00 86.31 171 THR A CA 1
ATOM 1371 C C . THR A 1 171 ? -4.778 5.983 15.822 1.00 86.31 171 THR A C 1
ATOM 1373 O O . THR A 1 171 ? -5.854 6.457 16.160 1.00 86.31 171 THR A O 1
ATOM 1376 N N . VAL A 1 172 ? -3.926 6.597 15.009 1.00 84.75 172 VAL A N 1
ATOM 1377 C CA . VAL A 1 172 ? -4.158 7.918 14.420 1.00 84.75 172 VAL A CA 1
ATOM 1378 C C . VAL A 1 172 ? -4.974 7.792 13.140 1.00 84.75 172 VAL A C 1
ATOM 1380 O O . VAL A 1 172 ? -5.888 8.573 12.916 1.00 84.75 172 VAL A O 1
ATOM 1383 N N . ALA A 1 173 ? -4.657 6.805 12.298 1.00 85.81 173 ALA A N 1
ATOM 1384 C CA . ALA A 1 173 ? -5.355 6.598 11.037 1.00 85.81 173 ALA A CA 1
ATOM 1385 C C . ALA A 1 173 ? -5.201 5.160 10.529 1.00 85.81 173 ALA A C 1
ATOM 1387 O O . ALA A 1 173 ? -4.270 4.443 10.897 1.00 85.81 173 ALA A O 1
ATOM 1388 N N . ILE A 1 174 ? -6.099 4.770 9.625 1.00 89.88 174 ILE A N 1
ATOM 1389 C CA . ILE A 1 174 ? -5.944 3.590 8.771 1.00 89.88 174 ILE A CA 1
ATOM 1390 C C . ILE A 1 174 ? -5.993 4.060 7.319 1.00 89.88 174 ILE A C 1
ATOM 1392 O O . ILE A 1 174 ? -6.946 4.741 6.910 1.00 89.88 174 ILE A O 1
ATOM 1396 N N . LEU A 1 175 ? -4.957 3.712 6.560 1.00 88.94 175 LEU A N 1
ATOM 1397 C CA . LEU A 1 175 ? -4.822 4.009 5.140 1.00 88.94 175 LEU A CA 1
ATOM 1398 C C . LEU A 1 175 ? -5.285 2.808 4.312 1.00 88.94 175 LEU A C 1
ATOM 1400 O O . LEU A 1 175 ? -5.017 1.660 4.667 1.00 88.94 175 LEU A O 1
ATOM 1404 N N . LYS A 1 176 ? -5.960 3.093 3.200 1.00 88.31 176 LYS A N 1
ATOM 1405 C CA . LYS A 1 176 ? -6.377 2.131 2.171 1.00 88.31 176 LYS A CA 1
ATOM 1406 C C . LYS A 1 176 ? -5.777 2.488 0.814 1.00 88.31 176 LYS A C 1
ATOM 1408 O O . LYS A 1 176 ? -5.211 3.571 0.657 1.00 88.31 176 LYS A O 1
ATOM 1413 N N . LYS A 1 177 ? -5.948 1.599 -0.169 1.00 86.25 177 LYS A N 1
ATOM 1414 C CA . LYS A 1 177 ? -5.625 1.864 -1.578 1.00 86.25 177 LYS A CA 1
ATOM 1415 C C . LYS A 1 177 ? -5.987 3.300 -1.990 1.00 86.25 177 LYS A C 1
ATOM 1417 O O . LYS A 1 177 ? -7.111 3.751 -1.770 1.00 86.25 177 LYS A O 1
ATOM 1422 N N . GLY A 1 178 ? -5.024 3.989 -2.599 1.00 81.06 178 GLY A N 1
ATOM 1423 C CA . GLY A 1 178 ? -5.137 5.377 -3.051 1.00 81.06 178 GLY A CA 1
ATOM 1424 C C . GLY A 1 178 ? -4.769 6.425 -1.997 1.00 81.06 178 GLY A C 1
ATOM 1425 O O . GLY A 1 178 ? -4.692 7.605 -2.327 1.00 81.06 178 GLY A O 1
ATOM 1426 N N . ASN A 1 179 ? -4.525 6.037 -0.741 1.00 87.00 179 ASN A N 1
ATOM 1427 C CA . ASN A 1 179 ? -4.003 6.957 0.266 1.00 87.00 179 ASN A CA 1
ATOM 1428 C C . ASN A 1 179 ? -2.486 7.143 0.153 1.00 87.00 179 ASN A C 1
ATOM 1430 O O . ASN A 1 179 ? -1.761 6.277 -0.338 1.00 87.00 179 ASN A O 1
ATOM 1434 N N . MET A 1 180 ? -2.032 8.288 0.657 1.00 86.56 180 MET A N 1
ATOM 1435 C CA . MET A 1 180 ? -0.643 8.729 0.623 1.00 86.56 180 MET A CA 1
ATOM 1436 C C . MET A 1 180 ? -0.123 8.982 2.037 1.00 86.56 180 MET A C 1
ATOM 1438 O O . MET A 1 180 ? -0.890 9.367 2.923 1.00 86.56 180 MET A O 1
ATOM 1442 N N . PHE A 1 181 ? 1.176 8.798 2.235 1.00 88.38 181 PHE A N 1
ATOM 1443 C CA . PHE A 1 181 ? 1.889 9.161 3.459 1.00 88.38 181 PHE A CA 1
ATOM 1444 C C . PHE A 1 181 ? 3.346 9.511 3.145 1.00 88.38 181 PHE A C 1
ATOM 1446 O O . PHE A 1 181 ? 3.797 9.271 2.029 1.00 88.38 181 PHE A O 1
ATOM 1453 N N . GLY A 1 182 ? 4.077 10.080 4.100 1.00 86.50 182 GLY A N 1
ATOM 1454 C CA . GLY A 1 182 ? 5.482 10.432 3.914 1.00 86.50 182 GLY A CA 1
ATOM 1455 C C . GLY A 1 182 ? 5.807 11.864 4.313 1.00 86.50 182 GLY A C 1
ATOM 1456 O O . GLY A 1 182 ? 4.944 12.637 4.742 1.00 86.50 182 GLY A O 1
ATOM 1457 N N . GLU A 1 183 ? 7.081 12.193 4.170 1.00 85.38 183 GLU A N 1
ATOM 1458 C CA . GLU A 1 183 ? 7.671 13.469 4.556 1.00 85.38 183 GLU A CA 1
ATOM 1459 C C . GLU A 1 183 ? 8.522 13.967 3.389 1.00 85.38 183 GLU A C 1
ATOM 1461 O O . GLU A 1 183 ? 9.357 13.221 2.883 1.00 85.38 183 GLU A O 1
ATOM 1466 N N . LEU A 1 184 ? 8.290 15.200 2.949 1.00 82.12 184 LEU A N 1
ATOM 1467 C CA . LEU A 1 184 ? 9.111 15.902 1.961 1.00 82.12 184 LEU A CA 1
ATOM 1468 C C . LEU A 1 184 ? 9.701 17.156 2.617 1.00 82.12 184 LEU A C 1
ATOM 1470 O O . LEU A 1 184 ? 9.213 17.582 3.670 1.00 82.12 184 LEU A O 1
ATOM 1474 N N . GLU A 1 185 ? 10.714 17.771 2.008 1.00 82.25 185 GLU A N 1
ATOM 1475 C CA . GLU A 1 185 ? 11.271 19.030 2.515 1.00 82.25 185 GLU A CA 1
ATOM 1476 C C . GLU A 1 185 ? 10.229 20.158 2.450 1.00 82.25 185 GLU A C 1
ATOM 1478 O O . GLU A 1 185 ? 10.070 20.924 3.404 1.00 82.25 185 GLU A O 1
ATOM 1483 N N . SER A 1 186 ? 9.470 20.233 1.352 1.00 77.56 186 SER A N 1
ATOM 1484 C CA . SER A 1 186 ? 8.458 21.275 1.130 1.00 77.56 186 SER A CA 1
ATOM 1485 C C . SER A 1 186 ? 7.198 21.132 1.988 1.00 77.56 186 SER A C 1
ATOM 1487 O O . SER A 1 186 ? 6.570 22.143 2.318 1.00 77.56 186 SER A O 1
ATOM 1489 N N . PHE A 1 187 ? 6.791 19.911 2.355 1.00 78.69 187 PHE A N 1
ATOM 1490 C CA . PHE A 1 187 ? 5.631 19.685 3.221 1.00 78.69 187 PHE A CA 1
ATOM 1491 C C . PHE A 1 187 ? 5.624 18.302 3.888 1.00 78.69 187 PHE A C 1
ATOM 1493 O O . PHE A 1 187 ? 6.159 17.313 3.390 1.00 78.69 187 PHE A O 1
ATOM 1500 N N . SER A 1 188 ? 4.907 18.221 5.010 1.00 83.31 188 SER A N 1
ATOM 1501 C CA . SER A 1 188 ? 4.735 17.006 5.806 1.00 83.31 188 SER A CA 1
ATOM 1502 C C . SER A 1 188 ? 3.304 16.482 5.717 1.00 83.31 188 SER A C 1
ATOM 1504 O O . SER A 1 188 ? 2.346 17.251 5.817 1.00 83.31 188 SER A O 1
ATOM 1506 N N . LEU A 1 189 ? 3.140 15.157 5.616 1.00 84.19 189 LEU A N 1
ATOM 1507 C CA . LEU A 1 189 ? 1.842 14.494 5.800 1.00 84.19 189 LEU A CA 1
ATOM 1508 C C . LEU A 1 189 ? 1.598 14.062 7.257 1.00 84.19 189 LEU A C 1
ATOM 1510 O O . LEU A 1 189 ? 0.720 13.229 7.519 1.00 84.19 189 LEU A O 1
ATOM 1514 N N . GLY A 1 190 ? 2.357 14.613 8.210 1.00 83.44 190 GLY A N 1
ATOM 1515 C CA . GLY A 1 190 ? 2.190 14.383 9.645 1.00 83.44 190 GLY A CA 1
ATOM 1516 C C . GLY A 1 190 ? 2.506 12.950 10.075 1.00 83.44 190 GLY A C 1
ATOM 1517 O O . GLY A 1 190 ? 1.904 12.439 11.023 1.00 83.44 190 GLY A O 1
ATOM 1518 N N . THR A 1 191 ? 3.406 12.278 9.361 1.00 86.44 191 THR A N 1
ATOM 1519 C CA . THR A 1 191 ? 3.745 10.861 9.552 1.00 86.44 191 THR A CA 1
ATOM 1520 C C . THR A 1 191 ? 5.106 10.621 10.204 1.00 86.44 191 THR A C 1
ATOM 1522 O O . THR A 1 191 ? 5.365 9.522 10.683 1.00 86.44 191 THR A O 1
ATOM 1525 N N . SER A 1 192 ? 5.938 11.651 10.349 1.00 85.25 192 SER A N 1
ATOM 1526 C CA . SER A 1 192 ? 7.254 11.568 11.004 1.00 85.25 192 SER A CA 1
ATOM 1527 C C . SER A 1 192 ? 7.213 11.059 12.449 1.00 85.25 192 SER A C 1
ATOM 1529 O O . SER A 1 192 ? 8.167 10.464 12.930 1.00 85.25 192 SER A O 1
ATOM 1531 N N . ARG A 1 193 ? 6.103 11.263 13.168 1.00 87.75 193 ARG A N 1
ATOM 1532 C CA . ARG A 1 193 ? 5.969 10.885 14.590 1.00 87.75 193 ARG A CA 1
ATOM 1533 C C . ARG A 1 193 ? 5.028 9.708 14.827 1.00 87.75 193 ARG A C 1
ATOM 1535 O O . ARG A 1 193 ? 4.450 9.606 15.912 1.00 87.75 193 ARG A O 1
ATOM 1542 N N . VAL A 1 194 ? 4.797 8.869 13.819 1.00 91.25 194 VAL A N 1
ATOM 1543 C CA . VAL A 1 194 ? 3.934 7.688 13.948 1.00 91.25 194 VAL A CA 1
ATOM 1544 C C . VAL A 1 194 ? 4.668 6.424 13.527 1.00 91.25 194 VAL A C 1
ATOM 1546 O O . VAL A 1 194 ? 5.569 6.447 12.694 1.00 91.25 194 VAL A O 1
ATOM 1549 N N . PHE A 1 195 ? 4.240 5.311 14.104 1.00 92.00 195 PHE A N 1
ATOM 1550 C CA . PHE A 1 195 ? 4.518 3.986 13.580 1.00 92.00 195 PHE A CA 1
ATOM 1551 C C . PHE A 1 195 ? 3.558 3.698 12.430 1.00 92.00 195 PHE A C 1
ATOM 1553 O O . PHE A 1 195 ? 2.378 4.051 12.514 1.00 92.00 195 PHE A O 1
ATOM 1560 N N . ILE A 1 196 ? 4.057 3.040 11.387 1.00 92.69 196 ILE A N 1
ATOM 1561 C CA . ILE A 1 196 ? 3.270 2.586 10.239 1.00 92.69 196 ILE A CA 1
ATOM 1562 C C . ILE A 1 196 ? 3.430 1.072 10.142 1.00 92.69 196 ILE A C 1
ATOM 1564 O O . ILE A 1 196 ? 4.539 0.589 9.927 1.00 92.69 196 ILE A O 1
ATOM 1568 N N . GLU A 1 197 ? 2.338 0.327 10.300 1.00 89.75 197 GLU A N 1
ATOM 1569 C CA . GLU A 1 197 ? 2.321 -1.138 10.204 1.00 89.75 197 GLU A CA 1
ATOM 1570 C C . GLU A 1 197 ? 1.355 -1.620 9.116 1.00 89.75 197 GLU A C 1
ATOM 1572 O O . GLU A 1 197 ? 0.283 -1.040 8.922 1.00 89.75 197 GLU A O 1
ATOM 1577 N N . THR A 1 198 ? 1.704 -2.695 8.411 1.00 87.06 198 THR A N 1
ATOM 1578 C CA . THR A 1 198 ? 0.787 -3.357 7.473 1.00 87.06 198 THR A CA 1
ATOM 1579 C C . THR A 1 198 ? -0.267 -4.180 8.222 1.00 87.06 198 THR A C 1
ATOM 1581 O O . THR A 1 198 ? 0.037 -4.966 9.124 1.00 87.06 198 THR A O 1
ATOM 1584 N N . MET A 1 199 ? -1.538 -4.033 7.843 1.00 88.94 199 MET A N 1
ATOM 1585 C CA . MET A 1 199 ? -2.655 -4.827 8.385 1.00 88.94 199 MET A CA 1
ATOM 1586 C C . MET A 1 199 ? -2.973 -6.069 7.539 1.00 88.94 199 MET A C 1
ATOM 1588 O O . MET A 1 199 ? -3.608 -7.010 8.022 1.00 88.94 199 MET A O 1
ATOM 1592 N N . GLU A 1 200 ? -2.517 -6.070 6.291 1.00 86.44 200 GLU A N 1
ATOM 1593 C CA . GLU A 1 200 ? -2.571 -7.147 5.302 1.00 86.44 200 GLU A CA 1
ATOM 1594 C C . GLU A 1 200 ? -1.377 -6.990 4.350 1.00 86.44 200 GLU A C 1
ATOM 1596 O O . GLU A 1 200 ? -0.674 -5.977 4.426 1.00 86.44 200 GLU A O 1
ATOM 1601 N N . ASP A 1 201 ? -1.133 -7.970 3.483 1.00 82.81 201 ASP A N 1
ATOM 1602 C CA . ASP A 1 201 ? -0.078 -7.853 2.475 1.00 82.81 201 ASP A CA 1
ATOM 1603 C C . ASP A 1 201 ? -0.326 -6.593 1.637 1.00 82.81 201 ASP A C 1
ATOM 1605 O O . ASP A 1 201 ? -1.436 -6.354 1.155 1.00 82.81 201 ASP A O 1
ATOM 1609 N N . SER A 1 202 ? 0.684 -5.731 1.562 1.00 83.62 202 SER A N 1
ATOM 1610 C CA . SER A 1 202 ? 0.536 -4.363 1.072 1.00 83.62 202 SER A CA 1
ATOM 1611 C C . SER A 1 202 ? 1.596 -4.028 0.035 1.00 83.62 202 SER A C 1
ATOM 1613 O O . SER A 1 202 ? 2.724 -4.510 0.093 1.00 83.62 202 SER A O 1
ATOM 1615 N N . PHE A 1 203 ? 1.242 -3.144 -0.892 1.00 80.31 203 PHE A N 1
ATOM 1616 C CA . PHE A 1 203 ? 2.123 -2.678 -1.955 1.00 80.31 203 PHE A CA 1
ATOM 1617 C C . PHE A 1 203 ? 2.214 -1.162 -1.916 1.00 80.31 203 PHE A C 1
ATOM 1619 O O . PHE A 1 203 ? 1.199 -0.460 -1.982 1.00 80.31 203 PHE A O 1
ATOM 1626 N N . LEU A 1 204 ? 3.444 -0.666 -1.829 1.00 76.69 204 LEU A N 1
ATOM 1627 C CA . LEU A 1 204 ? 3.740 0.755 -1.771 1.00 76.69 204 LEU A CA 1
ATOM 1628 C C . LEU A 1 204 ? 4.498 1.194 -3.016 1.00 76.69 204 LEU A C 1
ATOM 1630 O O . LEU A 1 204 ? 5.436 0.528 -3.442 1.00 76.69 204 LEU A O 1
ATOM 1634 N N . CYS A 1 205 ? 4.115 2.341 -3.565 1.00 71.50 205 CYS A N 1
ATOM 1635 C CA . CYS A 1 205 ? 4.931 3.067 -4.530 1.00 71.50 205 CYS A CA 1
ATOM 1636 C C . CYS A 1 205 ? 5.600 4.240 -3.825 1.00 71.50 205 CYS A C 1
ATOM 1638 O O . CYS A 1 205 ? 4.983 4.882 -2.976 1.00 71.50 205 CYS A O 1
ATOM 1640 N N . THR A 1 206 ? 6.838 4.537 -4.201 1.00 73.62 206 THR A N 1
ATOM 1641 C CA . THR A 1 206 ? 7.572 5.699 -3.703 1.00 73.62 206 THR A CA 1
ATOM 1642 C C . THR A 1 206 ? 7.715 6.734 -4.810 1.00 73.62 206 THR A C 1
ATOM 1644 O O . THR A 1 206 ? 7.797 6.403 -5.994 1.00 73.62 206 THR A O 1
ATOM 1647 N N . MET A 1 207 ? 7.719 8.002 -4.427 1.00 74.06 207 MET A N 1
ATOM 1648 C CA . MET A 1 207 ? 7.968 9.126 -5.311 1.00 74.06 207 MET A CA 1
ATOM 1649 C C . MET A 1 207 ? 8.849 10.133 -4.579 1.00 74.06 207 MET A C 1
ATOM 1651 O O . MET A 1 207 ? 8.559 10.503 -3.442 1.00 74.06 207 MET A O 1
ATOM 1655 N N . SER A 1 208 ? 9.931 10.567 -5.224 1.00 75.38 208 SER A N 1
ATOM 1656 C CA . SER A 1 208 ? 10.787 11.612 -4.664 1.00 75.38 208 SER A CA 1
ATOM 1657 C C . SER A 1 208 ? 10.135 12.988 -4.776 1.00 75.38 208 SER A C 1
ATOM 1659 O O . SER A 1 208 ? 9.240 13.200 -5.599 1.00 75.38 208 SER A O 1
ATOM 1661 N N . GLU A 1 209 ? 10.626 13.946 -3.993 1.00 81.25 209 GLU A N 1
ATOM 1662 C CA . GLU A 1 209 ? 10.167 15.338 -4.029 1.00 81.25 209 GLU A CA 1
ATOM 1663 C C . GLU A 1 209 ? 10.193 15.917 -5.444 1.00 81.25 209 GLU A C 1
ATOM 1665 O O . GLU A 1 209 ? 9.166 16.333 -5.975 1.00 81.25 209 GLU A O 1
ATOM 1670 N N . ARG A 1 210 ? 11.337 15.798 -6.126 1.00 78.88 210 ARG A N 1
ATOM 1671 C CA . ARG A 1 210 ? 11.509 16.278 -7.504 1.00 78.88 210 ARG A CA 1
ATOM 1672 C C . ARG A 1 210 ? 10.472 15.695 -8.472 1.00 78.88 210 ARG A C 1
ATOM 1674 O O . ARG A 1 210 ? 10.023 16.375 -9.392 1.00 78.88 210 ARG A O 1
ATOM 1681 N N . GLN A 1 211 ? 10.113 14.420 -8.307 1.00 77.69 211 GLN A N 1
ATOM 1682 C CA . GLN A 1 211 ? 9.092 13.778 -9.142 1.00 77.69 211 GLN A CA 1
ATOM 1683 C C . GLN A 1 211 ? 7.690 14.300 -8.816 1.00 77.69 211 GLN A C 1
ATOM 1685 O O . GLN A 1 211 ? 6.904 14.532 -9.736 1.00 77.69 211 GLN A O 1
ATOM 1690 N N . PHE A 1 212 ? 7.390 14.514 -7.532 1.00 82.38 212 PHE A N 1
ATOM 1691 C CA . PHE A 1 212 ? 6.128 15.100 -7.091 1.00 82.38 212 PHE A CA 1
ATOM 1692 C C . PHE A 1 212 ? 5.958 16.523 -7.632 1.00 82.38 212 PHE A C 1
ATOM 1694 O O . PHE A 1 212 ? 4.949 16.814 -8.273 1.00 82.38 212 PHE A O 1
ATOM 1701 N N . GLU A 1 213 ? 6.958 17.385 -7.444 1.00 84.12 213 GLU A N 1
ATOM 1702 C CA . GLU A 1 213 ? 6.942 18.773 -7.920 1.00 84.12 213 GLU A CA 1
ATOM 1703 C C . GLU A 1 213 ? 6.744 18.850 -9.436 1.00 84.12 213 GLU A C 1
ATOM 1705 O O . GLU A 1 213 ? 5.893 19.600 -9.932 1.00 84.12 213 GLU A O 1
ATOM 1710 N N . TRP A 1 214 ? 7.479 18.018 -10.180 1.00 85.00 214 TRP A N 1
ATOM 1711 C CA . TRP A 1 214 ? 7.325 17.907 -11.627 1.00 85.00 214 TRP A CA 1
ATOM 1712 C C . TRP A 1 214 ? 5.897 17.495 -12.014 1.00 85.00 214 TRP A C 1
ATOM 1714 O O . TRP A 1 214 ? 5.287 18.119 -12.889 1.00 85.00 214 TRP A O 1
ATOM 1724 N N . LEU A 1 215 ? 5.334 16.487 -11.338 1.00 80.50 215 LEU A N 1
ATOM 1725 C CA . LEU A 1 215 ? 3.988 15.977 -11.610 1.00 80.50 215 LEU A CA 1
ATOM 1726 C C . LEU A 1 215 ? 2.915 17.038 -11.328 1.00 80.50 215 LEU A C 1
ATOM 1728 O O . LEU A 1 215 ? 2.014 17.235 -12.148 1.00 80.50 215 LEU A O 1
ATOM 1732 N N . MET A 1 216 ? 3.025 17.743 -10.199 1.00 85.81 216 MET A N 1
ATOM 1733 C CA . MET A 1 216 ? 2.079 18.789 -9.802 1.00 85.81 216 MET A CA 1
ATOM 1734 C C . MET A 1 216 ? 2.114 19.978 -10.765 1.00 85.81 216 MET A C 1
ATOM 1736 O O . MET A 1 216 ? 1.059 20.463 -11.179 1.00 85.81 216 MET A O 1
ATOM 1740 N N . THR A 1 217 ? 3.311 20.392 -11.190 1.00 87.12 217 THR A N 1
ATOM 1741 C CA . THR A 1 217 ? 3.487 21.505 -12.137 1.00 87.12 217 THR A CA 1
ATOM 1742 C C . THR A 1 217 ? 2.936 21.158 -13.522 1.00 87.12 217 THR A C 1
ATOM 1744 O O . THR A 1 217 ? 2.298 21.985 -14.176 1.00 87.12 217 THR A O 1
ATOM 1747 N N . ARG A 1 218 ? 3.140 19.916 -13.983 1.00 90.44 218 ARG A N 1
ATOM 1748 C CA . ARG A 1 218 ? 2.685 19.457 -15.306 1.00 90.44 218 ARG A CA 1
ATOM 1749 C C . ARG A 1 218 ? 1.179 19.189 -15.355 1.00 90.44 218 ARG A C 1
ATOM 1751 O O . ARG A 1 218 ? 0.568 19.344 -16.414 1.00 90.44 218 ARG A O 1
ATOM 1758 N N . HIS A 1 219 ? 0.579 18.806 -14.229 1.00 85.75 219 HIS A N 1
ATOM 1759 C CA . HIS A 1 219 ? -0.829 18.423 -14.145 1.00 85.75 219 HIS A CA 1
ATOM 1760 C C . HIS A 1 219 ? -1.557 19.149 -12.997 1.00 85.75 219 HIS A C 1
ATOM 1762 O O . HIS A 1 219 ? -1.916 18.519 -12.002 1.00 85.75 219 HIS A O 1
ATOM 1768 N N . PRO A 1 220 ? -1.909 20.442 -13.148 1.00 89.88 220 PRO A N 1
ATOM 1769 C CA . PRO A 1 220 ? -2.549 21.233 -12.085 1.00 89.88 220 PRO A CA 1
ATOM 1770 C C . PRO A 1 220 ? -3.866 20.649 -11.546 1.00 89.88 220 PRO A C 1
ATOM 1772 O O . PRO A 1 220 ? -4.222 20.836 -10.385 1.00 89.88 220 PRO A O 1
ATOM 1775 N N . LYS A 1 221 ? -4.594 19.880 -12.368 1.00 86.75 221 LYS A N 1
ATOM 1776 C CA . LYS A 1 221 ? -5.791 19.152 -11.915 1.00 86.75 221 LYS A CA 1
ATOM 1777 C C . LYS A 1 221 ? -5.468 18.097 -10.846 1.00 86.75 221 LYS A C 1
ATOM 1779 O O . LYS A 1 221 ? -6.305 17.856 -9.980 1.00 86.75 221 LYS A O 1
ATOM 1784 N N . LEU A 1 222 ? -4.283 17.477 -10.892 1.00 80.75 222 LEU A N 1
ATOM 1785 C CA . LEU A 1 222 ? -3.815 16.568 -9.840 1.00 80.75 222 LEU A CA 1
ATOM 1786 C C . LEU A 1 222 ? -3.516 17.330 -8.549 1.00 80.75 222 LEU A C 1
ATOM 1788 O O . LEU A 1 222 ? -3.907 16.856 -7.487 1.00 80.75 222 LEU A O 1
ATOM 1792 N N . ALA A 1 223 ? -2.935 18.531 -8.634 1.00 86.06 223 ALA A N 1
ATOM 1793 C CA . ALA A 1 223 ? -2.689 19.372 -7.462 1.00 86.06 223 ALA A CA 1
ATOM 1794 C C . ALA A 1 223 ? -3.991 19.739 -6.729 1.00 86.06 223 ALA A C 1
ATOM 1796 O O . ALA A 1 223 ? -4.060 19.636 -5.508 1.00 86.06 223 ALA A O 1
ATOM 1797 N N . LEU A 1 224 ? -5.066 20.065 -7.458 1.00 87.44 224 LEU A N 1
ATOM 1798 C CA . LEU A 1 224 ? -6.383 20.305 -6.849 1.00 87.44 224 LEU A CA 1
ATOM 1799 C C . LEU A 1 224 ? -6.955 19.055 -6.161 1.00 87.44 224 LEU A C 1
ATOM 1801 O O . LEU A 1 224 ? -7.522 19.159 -5.073 1.00 87.44 224 LEU A O 1
ATOM 1805 N N . LYS A 1 225 ? -6.793 17.866 -6.760 1.00 82.62 225 LYS A N 1
ATOM 1806 C CA . LYS A 1 225 ? -7.187 16.600 -6.114 1.00 82.62 225 LYS A CA 1
ATOM 1807 C C . LYS A 1 225 ? -6.361 16.330 -4.854 1.00 82.62 225 LYS A C 1
ATOM 1809 O O . LYS A 1 225 ? -6.912 15.872 -3.857 1.00 82.62 225 LYS A O 1
ATOM 1814 N N . PHE A 1 226 ? -5.066 16.633 -4.890 1.00 83.19 226 PHE A N 1
ATOM 1815 C CA . PHE A 1 226 ? -4.174 16.497 -3.744 1.00 83.19 226 PHE A CA 1
ATOM 1816 C C . PHE A 1 226 ? -4.565 17.450 -2.604 1.00 83.19 226 PHE A C 1
ATOM 1818 O O . PHE A 1 226 ? -4.754 17.001 -1.476 1.00 83.19 226 PHE A O 1
ATOM 1825 N N . LEU A 1 227 ? -4.801 18.731 -2.909 1.00 86.94 227 LEU A N 1
ATOM 1826 C CA . LEU A 1 227 ? -5.302 19.721 -1.947 1.00 86.94 227 LEU A CA 1
ATOM 1827 C C . LEU A 1 227 ? -6.625 19.287 -1.316 1.00 86.94 227 LEU A C 1
ATOM 1829 O O . LEU A 1 227 ? -6.785 19.380 -0.102 1.00 86.94 227 LEU A O 1
ATOM 1833 N N . LYS A 1 228 ? -7.549 18.752 -2.123 1.00 84.69 228 LYS A N 1
ATOM 1834 C CA . LYS A 1 228 ? -8.792 18.180 -1.605 1.00 84.69 228 LYS A CA 1
ATOM 1835 C C . LYS A 1 228 ? -8.521 17.040 -0.619 1.00 84.69 228 LYS A C 1
ATOM 1837 O O . LYS A 1 228 ? -9.070 17.059 0.472 1.00 84.69 228 LYS A O 1
ATOM 1842 N N . SER A 1 229 ? -7.627 16.108 -0.954 1.00 80.81 229 SER A N 1
ATOM 1843 C CA . SER A 1 229 ? -7.271 15.006 -0.049 1.00 80.81 229 SER A CA 1
ATOM 1844 C C . SER A 1 229 ? -6.649 15.483 1.268 1.00 80.81 229 SER A C 1
ATOM 1846 O O . SER A 1 229 ? -6.867 14.845 2.297 1.00 80.81 229 SER A O 1
ATOM 1848 N N . LEU A 1 230 ? -5.866 16.567 1.253 1.00 83.69 230 LEU A N 1
ATOM 1849 C CA . LEU A 1 230 ? -5.334 17.177 2.476 1.00 83.69 230 LEU A CA 1
ATOM 1850 C C . LEU A 1 230 ? -6.439 17.838 3.303 1.00 83.69 230 LEU A C 1
ATOM 1852 O O . LEU A 1 230 ? -6.481 17.646 4.515 1.00 83.69 230 LEU A O 1
ATOM 1856 N N . SER A 1 231 ? -7.342 18.572 2.648 1.00 87.19 231 SER A N 1
ATOM 1857 C CA . SER A 1 231 ? -8.489 19.207 3.302 1.00 87.19 231 SER A CA 1
ATOM 1858 C C . SER A 1 231 ? -9.408 18.178 3.957 1.00 87.19 231 SER A C 1
ATOM 1860 O O . SER A 1 231 ? -9.811 18.373 5.099 1.00 87.19 231 SER A O 1
ATOM 1862 N N . ASP A 1 232 ? -9.703 17.074 3.267 1.00 81.31 232 ASP A N 1
ATOM 1863 C CA . ASP A 1 232 ? -10.526 15.989 3.807 1.00 81.31 232 ASP A CA 1
ATOM 1864 C C . ASP A 1 232 ? -9.870 15.397 5.067 1.00 81.31 232 ASP A C 1
ATOM 1866 O O . ASP A 1 232 ? -10.531 15.192 6.082 1.00 81.31 232 ASP A O 1
ATOM 1870 N N . ARG A 1 233 ? -8.543 15.207 5.049 1.00 79.94 233 ARG A N 1
ATOM 1871 C CA . ARG A 1 233 ? -7.792 14.693 6.203 1.00 79.94 233 ARG A CA 1
ATOM 1872 C C . ARG A 1 233 ? -7.744 15.673 7.379 1.00 79.94 233 ARG A C 1
ATOM 1874 O O . ARG A 1 233 ? -7.711 15.228 8.522 1.00 79.94 233 ARG A O 1
ATOM 1881 N N . LEU A 1 234 ? -7.718 16.980 7.116 1.00 84.50 234 LEU A N 1
ATOM 1882 C CA . LEU A 1 234 ? -7.789 18.000 8.164 1.00 84.50 234 LEU A CA 1
ATOM 1883 C C . LEU A 1 234 ? -9.163 17.980 8.846 1.00 84.50 234 LEU A C 1
ATOM 1885 O O . LEU A 1 234 ? -9.230 17.906 10.068 1.00 84.50 234 LEU A O 1
ATOM 1889 N N . ASN A 1 235 ? -10.238 17.925 8.059 1.00 82.94 235 ASN A N 1
ATOM 1890 C CA . ASN A 1 235 ? -11.598 17.831 8.589 1.00 82.94 235 ASN A CA 1
ATOM 1891 C C . ASN A 1 235 ? -11.807 16.541 9.407 1.00 82.94 235 ASN A C 1
ATOM 1893 O O . ASN A 1 235 ? -12.388 16.592 10.488 1.00 82.94 235 ASN A O 1
ATOM 1897 N N . GLU A 1 236 ? -11.271 15.396 8.953 1.00 78.06 236 GLU A N 1
ATOM 1898 C CA . GLU A 1 236 ? -11.294 14.142 9.732 1.00 78.06 236 GLU A CA 1
ATOM 1899 C C . GLU A 1 236 ? -10.609 14.304 11.106 1.00 78.06 236 GLU A C 1
ATOM 1901 O O . GLU A 1 236 ? -11.044 13.723 12.101 1.00 78.06 236 GLU A O 1
ATOM 1906 N N . GLN A 1 237 ? -9.528 15.088 11.182 1.00 79.62 237 GLN A N 1
ATOM 1907 C CA . GLN A 1 237 ? -8.832 15.354 12.442 1.00 79.62 237 GLN A CA 1
ATOM 1908 C C . GLN A 1 237 ? -9.647 16.254 13.381 1.00 79.62 237 GLN A C 1
ATOM 1910 O O . GLN A 1 237 ? -9.642 15.997 14.588 1.00 79.62 237 GLN A O 1
ATOM 1915 N N . ASP A 1 238 ? -10.342 17.259 12.848 1.00 82.06 238 ASP A N 1
ATOM 1916 C CA . ASP A 1 238 ? -11.205 18.155 13.627 1.00 82.06 238 ASP A CA 1
ATOM 1917 C C . ASP A 1 238 ? -12.397 17.397 14.226 1.00 82.06 238 ASP A C 1
ATOM 1919 O O . ASP A 1 238 ? -12.666 17.519 15.424 1.00 82.06 238 ASP A O 1
ATOM 1923 N N . GLU A 1 239 ? -13.031 16.510 13.450 1.00 78.88 239 GLU A N 1
ATOM 1924 C CA . GLU A 1 239 ? -14.099 15.639 13.956 1.00 78.88 239 GLU A CA 1
ATOM 1925 C C . GLU A 1 239 ? -13.611 14.785 15.136 1.00 78.88 239 GLU A C 1
ATOM 1927 O O . GLU A 1 239 ? -14.277 14.705 16.169 1.00 78.88 239 GLU A O 1
ATOM 1932 N N . ILE A 1 240 ? -12.418 14.184 15.041 1.00 75.88 240 ILE A N 1
ATOM 1933 C CA . ILE A 1 240 ? -11.850 13.391 16.145 1.00 75.88 240 ILE A CA 1
ATOM 1934 C C . ILE A 1 240 ? -11.637 14.253 17.401 1.00 75.88 240 ILE A C 1
ATOM 1936 O O . ILE A 1 240 ? -11.873 13.771 18.514 1.00 75.88 240 ILE A O 1
ATOM 1940 N N . LEU A 1 241 ? -11.202 15.510 17.257 1.00 78.56 241 LEU A N 1
ATOM 1941 C CA . LEU A 1 241 ? -11.026 16.421 18.392 1.00 78.56 241 LEU A CA 1
ATOM 1942 C C . LEU A 1 241 ? -12.359 16.735 19.079 1.00 78.56 241 LEU A C 1
ATOM 1944 O O . LEU A 1 241 ? -12.435 16.655 20.308 1.00 78.56 241 LEU A O 1
ATOM 1948 N N . GLU A 1 242 ? -13.417 17.003 18.313 1.00 78.25 242 GLU A N 1
ATOM 1949 C CA . GLU A 1 242 ? -14.764 17.206 18.862 1.00 78.25 242 GLU A CA 1
ATOM 1950 C C . GLU A 1 242 ? -15.255 15.969 19.626 1.00 78.25 242 GLU A C 1
ATOM 1952 O O . GLU A 1 242 ? -15.777 16.076 20.739 1.00 78.25 242 GLU A O 1
ATOM 1957 N N . GLN A 1 243 ? -15.023 14.771 19.078 1.00 70.94 243 GLN A N 1
ATOM 1958 C CA . GLN A 1 243 ? -15.392 13.514 19.736 1.00 70.94 243 GLN A CA 1
ATOM 1959 C C . GLN A 1 243 ? -14.673 13.322 21.073 1.00 70.94 243 GLN A C 1
ATOM 1961 O O . GLN A 1 243 ? -15.263 12.812 22.028 1.00 70.94 243 GLN A O 1
ATOM 1966 N N . LEU A 1 244 ? -13.398 13.705 21.154 1.00 71.81 244 LEU A N 1
ATOM 1967 C CA . LEU A 1 244 ? -12.627 13.628 22.394 1.00 71.81 244 LEU A CA 1
ATOM 1968 C C . LEU A 1 244 ? -13.078 14.666 23.426 1.00 71.81 244 LEU A C 1
ATOM 1970 O O . LEU A 1 244 ? -13.020 14.375 24.620 1.00 71.81 244 LEU A O 1
ATOM 1974 N N . ALA A 1 245 ? -13.523 15.841 22.977 1.00 76.50 245 ALA A N 1
ATOM 1975 C CA . ALA A 1 245 ? -13.957 16.927 23.849 1.00 76.50 245 ALA A CA 1
ATOM 1976 C C . ALA A 1 245 ? -15.360 16.708 24.435 1.00 76.50 245 ALA A C 1
ATOM 1978 O O . ALA A 1 245 ? -15.580 17.011 25.607 1.00 76.50 245 ALA A O 1
ATOM 1979 N N . PHE A 1 246 ? -16.300 16.180 23.641 1.00 75.56 246 PHE A N 1
ATOM 1980 C CA . PHE A 1 246 ? -17.725 16.226 23.990 1.00 75.56 246 PHE A CA 1
ATOM 1981 C C . PHE A 1 246 ? -18.388 14.862 24.213 1.00 75.56 246 PHE A C 1
ATOM 1983 O O . PHE A 1 246 ? -19.453 14.819 24.828 1.00 75.56 246 PHE A O 1
ATOM 1990 N N . ASN A 1 247 ? -17.791 13.748 23.767 1.00 78.06 247 ASN A N 1
ATOM 1991 C CA . ASN A 1 247 ? -18.445 12.438 23.840 1.00 78.06 247 ASN A CA 1
ATOM 1992 C C . ASN A 1 247 ? -17.872 11.500 24.910 1.00 78.06 247 ASN A C 1
ATOM 1994 O O . ASN A 1 247 ? -16.662 11.356 25.111 1.00 78.06 247 ASN A O 1
ATOM 1998 N N . ASP A 1 248 ? -18.782 10.777 25.567 1.00 87.50 248 ASP A N 1
ATOM 1999 C CA . ASP A 1 248 ? -18.436 9.696 26.481 1.00 87.50 248 ASP A CA 1
ATOM 2000 C C . ASP A 1 248 ? -17.832 8.492 25.725 1.00 87.50 248 ASP A C 1
ATOM 2002 O O . ASP A 1 248 ? -17.723 8.456 24.495 1.00 87.50 248 ASP A O 1
ATOM 2006 N N . LEU A 1 249 ? -17.385 7.462 26.453 1.00 88.12 249 LEU A N 1
ATOM 2007 C CA . LEU A 1 249 ? -16.763 6.298 25.808 1.00 88.12 249 LEU A CA 1
ATOM 2008 C C . LEU A 1 249 ? -17.717 5.570 24.842 1.00 88.12 249 LEU A C 1
ATOM 2010 O O . LEU A 1 249 ? -17.260 5.004 23.848 1.00 88.12 249 LEU A O 1
ATOM 2014 N N . ARG A 1 250 ? -19.028 5.586 25.107 1.00 90.56 250 ARG A N 1
ATOM 2015 C CA . ARG A 1 250 ? -20.017 4.970 24.217 1.00 90.56 250 ARG A CA 1
ATOM 2016 C C . ARG A 1 250 ? -20.104 5.733 22.900 1.00 90.56 250 ARG A C 1
ATOM 2018 O O . ARG A 1 250 ? -20.027 5.095 21.850 1.00 90.56 250 ARG A O 1
ATOM 2025 N N . GLY A 1 251 ? -20.217 7.060 22.959 1.00 87.50 251 GLY A N 1
ATOM 2026 C CA . GLY A 1 251 ? -20.228 7.928 21.783 1.00 87.50 251 GLY A CA 1
ATOM 2027 C C . GLY A 1 251 ? -18.970 7.746 20.937 1.00 87.50 251 GLY A C 1
ATOM 2028 O O . GLY A 1 251 ? -19.071 7.496 19.738 1.00 87.50 251 GLY A O 1
ATOM 2029 N N . ARG A 1 252 ? -17.791 7.714 21.575 1.00 87.56 252 ARG A N 1
ATOM 2030 C CA . ARG A 1 252 ? -16.512 7.487 20.879 1.00 87.56 252 ARG A CA 1
ATOM 2031 C C . ARG A 1 252 ? -16.426 6.122 20.186 1.00 87.56 252 ARG A C 1
ATOM 2033 O O . ARG A 1 252 ? -15.913 6.043 19.072 1.00 87.56 252 ARG A O 1
ATOM 2040 N N . ILE A 1 253 ? -16.946 5.052 20.800 1.00 91.06 253 ILE A N 1
ATOM 2041 C CA . ILE A 1 253 ? -17.016 3.725 20.156 1.00 91.06 253 ILE A CA 1
ATOM 2042 C C . ILE A 1 253 ? -17.948 3.759 18.941 1.00 91.06 253 ILE A C 1
ATOM 2044 O O . ILE A 1 253 ? -17.573 3.259 17.884 1.00 91.06 253 ILE A O 1
ATOM 2048 N N . LEU A 1 254 ? -19.140 4.345 19.067 1.00 89.19 254 LEU A N 1
ATOM 2049 C CA . LEU A 1 254 ? -20.094 4.423 17.957 1.00 89.19 254 LEU A CA 1
ATOM 2050 C C . LEU A 1 254 ? -19.549 5.252 16.794 1.00 89.19 254 LEU A C 1
ATOM 2052 O O . LEU A 1 254 ? -19.659 4.819 15.650 1.00 89.19 254 LEU A O 1
ATOM 2056 N N . HIS A 1 255 ? -18.920 6.391 17.082 1.00 85.44 255 HIS A N 1
ATOM 2057 C CA . HIS A 1 255 ? -18.290 7.215 16.059 1.00 85.44 255 HIS A CA 1
ATOM 2058 C C . HIS A 1 255 ? -17.159 6.461 15.348 1.00 85.44 255 HIS A C 1
ATOM 2060 O O . HIS A 1 255 ? -17.168 6.392 14.122 1.00 85.44 255 HIS A O 1
ATOM 2066 N N . LEU A 1 256 ? -16.247 5.810 16.089 1.00 86.81 256 LEU A N 1
ATOM 2067 C CA . LEU A 1 256 ? -15.191 4.985 15.488 1.00 86.81 256 LEU A CA 1
ATOM 2068 C C . LEU A 1 256 ? -15.782 3.917 14.561 1.00 86.81 256 LEU A C 1
ATOM 2070 O O . LEU A 1 256 ? -15.348 3.767 13.424 1.00 86.81 256 LEU A O 1
ATOM 2074 N N . LEU A 1 257 ? -16.781 3.175 15.036 1.00 91.19 257 LEU A N 1
ATOM 2075 C CA . LEU A 1 257 ? -17.414 2.125 14.246 1.00 91.19 257 LEU A CA 1
ATOM 2076 C C . LEU A 1 257 ? -18.133 2.680 13.006 1.00 91.19 257 LEU A C 1
ATOM 2078 O O . LEU A 1 257 ? -18.032 2.082 11.937 1.00 91.19 257 LEU A O 1
ATOM 2082 N N . SER A 1 258 ? -18.803 3.829 13.125 1.00 87.25 258 SER A N 1
ATOM 2083 C CA . SER A 1 258 ? -19.450 4.520 12.004 1.00 87.25 258 SER A CA 1
ATOM 2084 C C . SER A 1 258 ? -18.427 4.983 10.967 1.00 87.25 258 SER A C 1
ATOM 2086 O O . SER A 1 258 ? -18.593 4.706 9.783 1.00 87.25 258 SER A O 1
ATOM 2088 N N . MET A 1 259 ? -17.330 5.606 11.404 1.00 83.88 259 MET A N 1
ATOM 2089 C CA . MET A 1 259 ? -16.219 6.024 10.542 1.00 83.88 259 MET A CA 1
ATOM 2090 C C . MET A 1 259 ? -15.597 4.839 9.800 1.00 83.88 259 MET A C 1
ATOM 2092 O O . MET A 1 259 ? -15.413 4.872 8.582 1.00 83.88 259 MET A O 1
ATOM 2096 N N . LEU A 1 260 ? -15.312 3.747 10.516 1.00 88.56 260 LEU A N 1
ATOM 2097 C CA . LEU A 1 260 ? -14.757 2.539 9.908 1.00 88.56 260 LEU A CA 1
ATOM 2098 C C . LEU A 1 260 ? -15.746 1.878 8.942 1.00 88.56 260 LEU A C 1
ATOM 2100 O O . LEU A 1 260 ? -15.330 1.404 7.888 1.00 88.56 260 LEU A O 1
ATOM 2104 N N . SER A 1 261 ? -17.042 1.886 9.258 1.00 90.00 261 SER A N 1
ATOM 2105 C CA . SER A 1 261 ? -18.098 1.413 8.359 1.00 90.00 261 SER A CA 1
ATOM 2106 C C . SER A 1 261 ? -18.188 2.274 7.099 1.00 90.00 261 SER A C 1
ATOM 2108 O O . SER A 1 261 ? -18.206 1.743 5.996 1.00 90.00 261 SER A O 1
ATOM 2110 N N . ALA A 1 262 ? -18.141 3.598 7.227 1.00 84.44 262 ALA A N 1
ATOM 2111 C CA . ALA A 1 262 ? -18.158 4.501 6.082 1.00 84.44 262 ALA A CA 1
ATOM 2112 C C . ALA A 1 262 ? -16.903 4.369 5.204 1.00 84.44 262 ALA A C 1
ATOM 2114 O O . ALA A 1 262 ? -16.967 4.618 4.003 1.00 84.44 262 ALA A O 1
ATOM 2115 N N . LYS A 1 263 ? -15.747 3.985 5.763 1.00 82.88 263 LYS A N 1
ATOM 2116 C CA . LYS A 1 263 ? -14.474 3.908 5.019 1.00 82.88 263 LYS A CA 1
ATOM 2117 C C . LYS A 1 263 ? -14.152 2.515 4.469 1.00 82.88 263 LYS A C 1
ATOM 2119 O O . LYS A 1 263 ? -13.550 2.428 3.391 1.00 82.88 263 LYS A O 1
ATOM 2124 N N . PHE A 1 264 ? -14.563 1.464 5.175 1.00 88.00 264 PHE A N 1
ATOM 2125 C CA . PHE A 1 264 ? -14.226 0.057 4.915 1.00 88.00 264 PHE A CA 1
ATOM 2126 C C . PHE A 1 264 ? -15.457 -0.864 4.920 1.00 88.00 264 PHE A C 1
ATOM 2128 O O . PHE A 1 264 ? -15.318 -2.075 5.070 1.00 88.00 264 PHE A O 1
ATOM 2135 N N . GLY A 1 265 ? -16.665 -0.312 4.834 1.00 89.81 265 GLY A N 1
ATOM 2136 C CA . GLY A 1 265 ? -17.903 -1.076 4.895 1.00 89.81 265 GLY A CA 1
ATOM 2137 C C . GLY A 1 265 ? -18.183 -1.868 3.626 1.00 89.81 265 GLY A C 1
ATOM 2138 O O . GLY A 1 265 ? -18.062 -1.352 2.519 1.00 89.81 265 GLY A O 1
ATOM 2139 N N . VAL A 1 266 ? -18.630 -3.104 3.807 1.00 89.44 266 VAL A N 1
ATOM 2140 C CA . VAL A 1 266 ? -19.225 -3.958 2.782 1.00 89.44 266 VAL A CA 1
ATOM 2141 C C . VAL A 1 266 ? -20.703 -4.090 3.116 1.00 89.44 266 VAL A C 1
ATOM 2143 O O . VAL A 1 266 ? -21.052 -4.479 4.233 1.00 89.44 266 VAL A O 1
ATOM 2146 N N . ASP A 1 267 ? -21.560 -3.713 2.174 1.00 88.88 267 ASP A N 1
ATOM 2147 C CA . ASP A 1 267 ? -23.009 -3.800 2.339 1.00 88.88 267 ASP A CA 1
ATOM 2148 C C . ASP A 1 267 ? -23.455 -5.273 2.415 1.00 88.88 267 ASP A C 1
ATOM 2150 O O . ASP A 1 267 ? -23.124 -6.079 1.545 1.00 88.88 267 ASP A O 1
ATOM 2154 N N . GLU A 1 268 ? -24.170 -5.626 3.484 1.00 89.88 268 GLU A N 1
ATOM 2155 C CA . GLU A 1 268 ? -24.787 -6.938 3.713 1.00 89.88 268 GLU A CA 1
ATOM 2156 C C . GLU A 1 268 ? -26.307 -6.783 3.973 1.00 89.88 268 GLU A C 1
ATOM 2158 O O . GLU A 1 268 ? -26.916 -7.586 4.686 1.00 89.88 268 GLU A O 1
ATOM 2163 N N . GLY A 1 269 ? -26.934 -5.739 3.411 1.00 87.50 269 GLY A N 1
ATOM 2164 C CA . GLY A 1 269 ? -28.368 -5.460 3.513 1.00 87.50 269 GLY A CA 1
ATOM 2165 C C . GLY A 1 269 ? -28.716 -4.672 4.776 1.00 87.50 269 GLY A C 1
ATOM 2166 O O . GLY A 1 269 ? -28.424 -3.486 4.887 1.00 87.50 269 GLY A O 1
ATOM 2167 N N . GLU A 1 270 ? -29.340 -5.322 5.764 1.00 88.31 270 GLU A N 1
ATOM 2168 C CA . GLU A 1 270 ? -29.705 -4.667 7.038 1.00 88.31 270 GLU A CA 1
ATOM 2169 C C . GLU A 1 270 ? -28.486 -4.193 7.847 1.00 88.31 270 GLU A C 1
ATOM 2171 O O . GLU A 1 270 ? -28.603 -3.384 8.772 1.00 88.31 270 GLU A O 1
ATOM 2176 N N . TYR A 1 271 ? -27.307 -4.724 7.528 1.00 91.12 271 TYR A N 1
ATOM 2177 C CA . TYR A 1 271 ? -26.065 -4.418 8.209 1.00 91.12 271 TYR A CA 1
ATOM 2178 C C . TYR A 1 271 ? -24.950 -4.116 7.211 1.00 91.12 271 TYR A C 1
ATOM 2180 O O . TYR A 1 271 ? -24.855 -4.739 6.161 1.00 91.12 271 TYR A O 1
ATOM 2188 N N . VAL A 1 272 ? -24.041 -3.228 7.600 1.00 91.62 272 VAL A N 1
ATOM 2189 C CA . VAL A 1 272 ? -22.777 -2.984 6.903 1.00 91.62 272 VAL A CA 1
ATOM 2190 C C . VAL A 1 272 ? -21.659 -3.660 7.689 1.00 91.62 272 VAL A C 1
ATOM 2192 O O . VAL A 1 272 ? -21.436 -3.350 8.865 1.00 91.62 272 VAL A O 1
ATOM 2195 N N . ARG A 1 273 ? -20.954 -4.608 7.067 1.00 93.75 273 ARG A N 1
ATOM 2196 C CA . ARG A 1 273 ? -19.788 -5.268 7.669 1.00 93.75 273 ARG A CA 1
ATOM 2197 C C . ARG A 1 273 ? -18.557 -4.398 7.494 1.00 93.75 273 ARG A C 1
ATOM 2199 O O . ARG A 1 273 ? -18.188 -4.076 6.374 1.00 93.75 273 ARG A O 1
ATOM 2206 N N . ILE A 1 274 ? -17.862 -4.092 8.585 1.00 94.06 274 ILE A N 1
ATOM 2207 C CA . ILE A 1 274 ? -16.559 -3.432 8.492 1.00 94.06 274 ILE A CA 1
ATOM 2208 C C . ILE A 1 274 ? -15.527 -4.463 8.028 1.00 94.06 274 ILE A C 1
ATOM 2210 O O . ILE A 1 274 ? -15.289 -5.462 8.714 1.00 94.06 274 ILE A O 1
ATOM 2214 N N . ASP A 1 275 ? -14.888 -4.217 6.887 1.00 89.94 275 ASP A N 1
ATOM 2215 C CA . ASP A 1 275 ? -13.846 -5.072 6.315 1.00 89.94 275 ASP A CA 1
ATOM 2216 C C . ASP A 1 275 ? -12.473 -4.842 6.969 1.00 89.94 275 ASP A C 1
ATOM 2218 O O . ASP A 1 275 ? -11.463 -4.542 6.330 1.00 89.94 275 ASP A O 1
ATOM 2222 N N . LEU A 1 276 ? -12.446 -4.952 8.296 1.00 89.12 276 LEU A N 1
ATOM 2223 C CA . LEU A 1 276 ? -11.245 -4.891 9.117 1.00 89.12 276 LEU A CA 1
ATOM 2224 C C . LEU A 1 276 ? -11.334 -5.929 10.241 1.00 89.12 276 LEU A C 1
ATOM 2226 O O . LEU A 1 276 ? -12.417 -6.145 10.794 1.00 89.12 276 LEU A O 1
ATOM 2230 N N . PRO A 1 277 ? -10.206 -6.542 10.639 1.00 86.12 277 PRO A N 1
ATOM 2231 C CA . PRO A 1 277 ? -10.161 -7.379 11.827 1.00 86.12 277 PRO A CA 1
ATOM 2232 C C . PRO A 1 277 ? -10.277 -6.500 13.082 1.00 86.12 277 PRO A C 1
ATOM 2234 O O . PRO A 1 277 ? -9.307 -5.897 13.537 1.00 86.12 277 PRO A O 1
ATOM 2237 N N . LEU A 1 278 ? -11.473 -6.435 13.662 1.00 91.00 278 LEU A N 1
ATOM 2238 C CA . LEU A 1 278 ? -11.795 -5.607 14.823 1.00 91.00 278 LEU A CA 1
ATOM 2239 C C . LEU A 1 278 ? -12.098 -6.478 16.041 1.00 91.00 278 LEU A C 1
ATOM 2241 O O . LEU A 1 278 ? -13.244 -6.824 16.330 1.00 91.00 278 LEU A O 1
ATOM 2245 N N . SER A 1 279 ? -11.049 -6.826 16.785 1.00 91.69 279 SER A N 1
ATOM 2246 C CA . SER A 1 279 ? -11.211 -7.379 18.132 1.00 91.69 279 SER A CA 1
ATOM 2247 C C . SER A 1 279 ? -11.486 -6.263 19.149 1.00 91.69 279 SER A C 1
ATOM 2249 O O . SER A 1 279 ? -11.160 -5.098 18.916 1.00 91.69 279 SER A O 1
ATOM 2251 N N . HIS A 1 280 ? -12.005 -6.608 20.332 1.00 94.06 280 HIS A N 1
ATOM 2252 C CA . HIS A 1 280 ? -12.140 -5.632 21.425 1.00 94.06 280 HIS A CA 1
ATOM 2253 C C . HIS A 1 280 ? -10.792 -5.003 21.816 1.00 94.06 280 HIS A C 1
ATOM 2255 O O . HIS A 1 280 ? -10.757 -3.855 22.249 1.00 94.06 280 HIS A O 1
ATOM 2261 N N . GLN A 1 281 ? -9.687 -5.741 21.650 1.00 90.31 281 GLN A N 1
ATOM 2262 C CA . GLN A 1 281 ? -8.345 -5.219 21.894 1.00 90.31 281 GLN A CA 1
ATOM 2263 C C . GLN A 1 281 ? -7.946 -4.178 20.841 1.00 90.31 281 GLN A C 1
ATOM 2265 O O . GLN A 1 281 ? -7.373 -3.155 21.201 1.00 90.31 281 GLN A O 1
ATOM 2270 N N . GLU A 1 282 ? -8.264 -4.404 19.564 1.00 89.19 282 GLU A N 1
ATOM 2271 C CA . GLU A 1 282 ? -7.974 -3.431 18.500 1.00 89.19 282 GLU A CA 1
ATOM 2272 C C . GLU A 1 282 ? -8.794 -2.152 18.677 1.00 89.19 282 GLU A C 1
ATOM 2274 O O . GLU A 1 282 ? -8.231 -1.064 18.640 1.00 89.19 282 GLU A O 1
ATOM 2279 N N . ILE A 1 283 ? -10.085 -2.263 19.004 1.00 91.25 283 ILE A N 1
ATOM 2280 C CA . ILE A 1 283 ? -10.923 -1.093 19.321 1.00 91.25 283 ILE A CA 1
ATOM 2281 C C . ILE A 1 283 ? -10.350 -0.327 20.527 1.00 91.25 283 ILE A C 1
ATOM 2283 O O . ILE A 1 283 ? -10.274 0.901 20.513 1.00 91.25 283 ILE A O 1
ATOM 2287 N N . ALA A 1 284 ? -9.887 -1.040 21.559 1.00 89.62 284 ALA A N 1
ATOM 2288 C CA . ALA A 1 284 ? -9.264 -0.421 22.726 1.00 89.62 284 ALA A CA 1
ATOM 2289 C C . ALA A 1 284 ? -7.966 0.325 22.374 1.00 89.62 284 ALA A C 1
ATOM 2291 O O . ALA A 1 284 ? -7.768 1.443 22.850 1.00 89.62 284 ALA A O 1
ATOM 2292 N N . LYS A 1 285 ? -7.118 -0.249 21.506 1.00 84.75 285 LYS A N 1
ATOM 2293 C CA . LYS A 1 285 ? -5.919 0.416 20.965 1.00 84.75 285 LYS A CA 1
ATOM 2294 C C . LYS A 1 285 ? -6.269 1.621 20.087 1.00 84.75 285 LYS A C 1
ATOM 2296 O O . LYS A 1 285 ? -5.532 2.599 20.069 1.00 84.75 285 LYS A O 1
ATOM 2301 N N . MET A 1 286 ? -7.368 1.575 19.337 1.00 86.44 286 MET A N 1
ATOM 2302 C CA . MET A 1 286 ? -7.807 2.709 18.518 1.00 86.44 286 MET A CA 1
ATOM 2303 C C . MET A 1 286 ? -8.269 3.885 19.378 1.00 86.44 286 MET A C 1
ATOM 2305 O O . MET A 1 286 ? -7.929 5.020 19.079 1.00 86.44 286 MET A O 1
ATOM 2309 N N . LEU A 1 287 ? -8.967 3.613 20.481 1.00 84.44 287 LEU A N 1
ATOM 2310 C CA . LEU A 1 287 ? -9.504 4.648 21.371 1.00 84.44 287 LEU A CA 1
ATOM 2311 C C . LEU A 1 287 ? -8.589 5.005 22.551 1.00 84.44 287 LEU A C 1
ATOM 2313 O O . LEU A 1 287 ? -8.933 5.874 23.350 1.00 84.44 287 LEU A O 1
ATOM 2317 N N . GLY A 1 288 ? -7.456 4.317 22.711 1.00 80.81 288 GLY A N 1
ATOM 2318 C CA . GLY A 1 288 ? -6.563 4.517 23.851 1.00 80.81 288 GLY A CA 1
ATOM 2319 C C . GLY A 1 288 ? -7.218 4.186 25.200 1.00 80.81 288 GLY A C 1
ATOM 2320 O O . GLY A 1 288 ? -6.918 4.828 26.206 1.00 80.81 288 GLY A O 1
ATOM 2321 N N . VAL A 1 289 ? -8.084 3.169 25.270 1.00 86.81 289 VAL A N 1
ATOM 2322 C CA . VAL A 1 289 ? -8.784 2.721 26.499 1.00 86.81 289 VAL A CA 1
ATOM 2323 C C . VAL A 1 289 ? -8.439 1.269 26.855 1.00 86.81 289 VAL A C 1
ATOM 2325 O O . VAL A 1 289 ? -7.558 0.677 26.239 1.00 86.81 289 VAL A O 1
ATOM 2328 N N . THR A 1 290 ? -9.043 0.707 27.905 1.00 89.88 290 THR A N 1
ATOM 2329 C CA . THR A 1 290 ? -8.857 -0.708 28.273 1.00 89.88 290 THR A CA 1
ATOM 2330 C C . THR A 1 290 ? -9.806 -1.615 27.484 1.00 89.88 290 THR A C 1
ATOM 2332 O O . THR A 1 290 ? -10.908 -1.210 27.096 1.00 89.88 290 THR A O 1
ATOM 2335 N N . ARG A 1 291 ? -9.399 -2.869 27.253 1.00 93.25 291 ARG A N 1
ATOM 2336 C CA . ARG A 1 291 ? -10.214 -3.879 26.553 1.00 93.25 291 ARG A CA 1
ATOM 2337 C C . ARG A 1 291 ? -11.510 -4.184 27.306 1.00 93.25 291 ARG A C 1
ATOM 2339 O O . ARG A 1 291 ? -12.543 -4.457 26.690 1.00 93.25 291 ARG A O 1
ATOM 2346 N N . GLU A 1 292 ? -11.464 -4.134 28.629 1.00 95.00 292 GLU A N 1
ATOM 2347 C CA . GLU A 1 292 ? -12.579 -4.411 29.531 1.00 95.00 292 GLU A CA 1
ATOM 2348 C C . GLU A 1 292 ? -13.672 -3.351 29.364 1.00 95.00 292 GLU A C 1
ATOM 2350 O O . GLU A 1 292 ? -14.840 -3.702 29.181 1.00 95.00 292 GLU A O 1
ATOM 2355 N N . ALA A 1 293 ? -13.289 -2.068 29.319 1.00 93.69 293 ALA A N 1
ATOM 2356 C CA . ALA A 1 293 ? -14.218 -0.959 29.114 1.00 93.69 293 ALA A CA 1
ATOM 2357 C C . ALA A 1 293 ? -14.926 -1.053 27.750 1.00 93.69 293 ALA A C 1
ATOM 2359 O O . ALA A 1 293 ? -16.151 -0.927 27.674 1.00 93.69 293 ALA A O 1
ATOM 2360 N N . VAL A 1 294 ? -14.177 -1.376 26.687 1.00 95.12 294 VAL A N 1
ATOM 2361 C CA . VAL A 1 294 ? -14.751 -1.640 25.355 1.00 95.12 294 VAL A CA 1
ATOM 2362 C C . VAL A 1 294 ? -15.715 -2.822 25.403 1.00 95.12 294 VAL A C 1
ATOM 2364 O O . VAL A 1 294 ? -16.832 -2.726 24.902 1.00 95.12 294 VAL A O 1
ATOM 2367 N N . SER A 1 295 ? -15.327 -3.925 26.048 1.00 95.00 295 SER A N 1
ATOM 2368 C CA . SER A 1 295 ? -16.147 -5.141 26.116 1.00 95.00 295 SER A CA 1
ATOM 2369 C C . SER A 1 295 ? -17.503 -4.900 26.782 1.00 95.00 295 SER A C 1
ATOM 2371 O O . SER A 1 295 ? -18.508 -5.464 26.350 1.00 95.00 295 SER A O 1
ATOM 2373 N N . VAL A 1 296 ? -17.552 -4.058 27.820 1.00 95.62 296 VAL A N 1
ATOM 2374 C CA . VAL A 1 296 ? -18.806 -3.685 28.490 1.00 95.62 296 VAL A CA 1
ATOM 2375 C C . VAL A 1 296 ? -19.741 -2.949 27.532 1.00 95.62 296 VAL A C 1
ATOM 2377 O O . VAL A 1 296 ? -20.919 -3.296 27.453 1.00 95.62 296 VAL A O 1
ATOM 2380 N N . ILE A 1 297 ? -19.228 -1.969 26.787 1.00 95.88 297 ILE A N 1
ATOM 2381 C CA . ILE A 1 297 ? -20.046 -1.152 25.883 1.00 95.88 297 ILE A CA 1
ATOM 2382 C C . ILE A 1 297 ? -20.467 -1.947 24.646 1.00 95.88 297 ILE A C 1
ATOM 2384 O O . ILE A 1 297 ? -21.642 -1.921 24.291 1.00 95.88 297 ILE A O 1
ATOM 2388 N N . MET A 1 298 ? -19.561 -2.720 24.040 1.00 95.62 298 MET A N 1
ATOM 2389 C CA . MET A 1 298 ? -19.875 -3.556 22.873 1.00 95.62 298 MET A CA 1
ATOM 2390 C C . MET A 1 298 ? -21.011 -4.544 23.169 1.00 95.62 298 MET A C 1
ATOM 2392 O O . MET A 1 298 ? -21.900 -4.715 22.340 1.00 95.62 298 MET A O 1
ATOM 2396 N N . ARG A 1 299 ? -21.048 -5.141 24.372 1.00 95.25 299 ARG A N 1
ATOM 2397 C CA . ARG A 1 299 ? -22.166 -6.008 24.787 1.00 95.25 299 ARG A CA 1
ATOM 2398 C C . ARG A 1 299 ? -23.503 -5.268 24.827 1.00 95.25 299 ARG A C 1
ATOM 2400 O O . ARG A 1 299 ? -24.49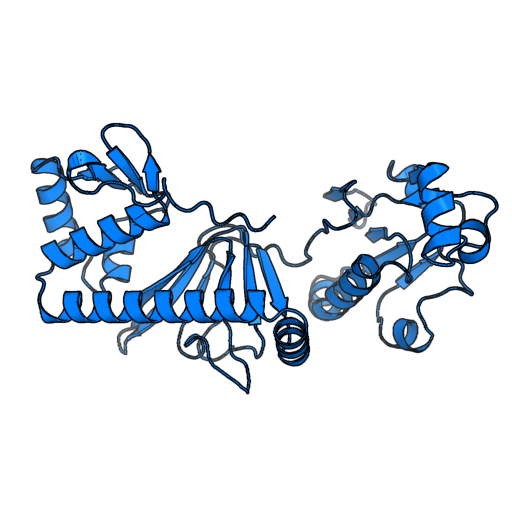3 -5.812 24.349 1.00 95.25 299 ARG A O 1
ATOM 2407 N N . LYS A 1 300 ? -23.529 -4.039 25.356 1.00 94.75 300 LYS A N 1
ATOM 2408 C CA . LYS A 1 300 ? -24.744 -3.206 25.377 1.00 94.75 300 LYS A CA 1
ATOM 2409 C C . LYS A 1 300 ? -25.214 -2.886 23.956 1.00 94.75 300 LYS A C 1
ATOM 2411 O O . LYS A 1 300 ? -26.382 -3.080 23.648 1.00 94.75 300 LYS A O 1
ATOM 2416 N N . LEU A 1 301 ? -24.296 -2.500 23.068 1.00 94.44 301 LEU A N 1
ATOM 2417 C CA . LEU A 1 301 ? -24.620 -2.195 21.669 1.00 94.44 301 LEU A CA 1
ATOM 2418 C C . LEU A 1 301 ? -25.186 -3.407 20.904 1.00 94.44 301 LEU A C 1
ATOM 2420 O O . LEU A 1 301 ? -26.070 -3.239 20.064 1.00 94.44 301 LEU A O 1
ATOM 2424 N N . VAL A 1 302 ? -24.712 -4.625 21.204 1.00 95.06 302 VAL A N 1
ATOM 2425 C CA . VAL A 1 302 ? -25.278 -5.872 20.653 1.00 95.06 302 VAL A CA 1
ATOM 2426 C C . VAL A 1 302 ? -26.693 -6.122 21.183 1.00 95.06 302 VAL A C 1
ATOM 2428 O O . VAL A 1 302 ? -27.584 -6.447 20.401 1.00 95.06 302 VAL A O 1
ATOM 2431 N N . GLN A 1 303 ? -26.925 -5.944 22.489 1.00 94.44 303 GLN A N 1
ATOM 2432 C CA . GLN A 1 303 ? -28.258 -6.096 23.097 1.00 94.44 303 GLN A CA 1
ATOM 2433 C C . GLN A 1 303 ? -29.275 -5.107 22.511 1.00 94.44 303 GLN A C 1
ATOM 2435 O O . GLN A 1 303 ? -30.419 -5.469 22.252 1.00 94.44 303 GLN A O 1
ATOM 2440 N N . GLU A 1 304 ? -28.836 -3.880 22.238 1.00 93.38 304 GLU A N 1
ATOM 2441 C CA . GLU A 1 304 ? -29.631 -2.824 21.602 1.00 93.38 304 GLU A CA 1
ATOM 2442 C C . GLU A 1 304 ? -29.803 -3.016 20.082 1.00 93.38 304 GLU A C 1
ATOM 2444 O O . GLU A 1 304 ? -30.431 -2.182 19.429 1.00 93.38 304 GLU A O 1
ATOM 2449 N N . LYS A 1 305 ? -29.239 -4.090 19.504 1.00 92.31 305 LYS A N 1
ATOM 2450 C CA . LYS A 1 305 ? -29.238 -4.411 18.062 1.00 92.31 305 LYS A CA 1
ATOM 2451 C C . LYS A 1 305 ? -28.592 -3.347 17.163 1.00 92.31 305 LYS A C 1
ATOM 2453 O O . LYS A 1 305 ? -28.749 -3.402 15.945 1.00 92.31 305 LYS A O 1
ATOM 2458 N N . VAL A 1 306 ? -27.819 -2.423 17.740 1.00 92.69 306 VAL A N 1
ATOM 2459 C CA . VAL A 1 306 ? -27.074 -1.390 17.000 1.00 92.69 306 VAL A CA 1
ATOM 2460 C C . VAL A 1 306 ? -25.957 -2.019 16.172 1.00 92.69 306 VAL A C 1
ATOM 2462 O O . VAL A 1 306 ? -25.666 -1.569 15.064 1.00 92.69 306 VAL A O 1
ATOM 2465 N N . ILE A 1 307 ? -25.347 -3.082 16.703 1.00 94.25 307 ILE A N 1
ATOM 2466 C CA . ILE A 1 307 ? -24.278 -3.826 16.042 1.00 94.25 307 ILE A CA 1
ATOM 2467 C C . ILE A 1 307 ? -24.497 -5.337 16.146 1.00 94.25 307 ILE A C 1
ATOM 2469 O O . ILE A 1 307 ? -25.144 -5.827 17.072 1.00 94.25 307 ILE A O 1
ATOM 2473 N N . LYS A 1 308 ? -23.872 -6.086 15.236 1.00 93.69 308 LYS A N 1
ATOM 2474 C CA . LYS A 1 308 ? -23.606 -7.523 15.388 1.00 93.69 308 LYS A CA 1
ATOM 2475 C C . LYS A 1 308 ? -22.098 -7.746 15.454 1.00 93.69 308 LYS A C 1
ATOM 2477 O O . LYS A 1 308 ? -21.332 -7.085 14.751 1.00 93.69 308 LYS A O 1
ATOM 2482 N N . THR A 1 309 ? -21.664 -8.695 16.275 1.00 91.94 309 THR A N 1
ATOM 2483 C CA . THR A 1 309 ? -20.245 -9.035 16.432 1.00 91.94 309 THR A CA 1
ATOM 2484 C C . THR A 1 309 ? -19.989 -10.499 16.084 1.00 91.94 309 THR A C 1
ATOM 2486 O O . THR A 1 309 ? -20.840 -11.365 16.263 1.00 91.94 309 THR A O 1
ATOM 2489 N N . GLY A 1 310 ? -18.801 -10.767 15.548 1.00 86.25 310 GLY A N 1
ATOM 2490 C CA . GLY A 1 310 ? -18.199 -12.095 15.426 1.00 86.25 310 GLY A CA 1
ATOM 2491 C C . GLY A 1 310 ? -16.836 -12.104 16.122 1.00 86.25 310 GLY A C 1
ATOM 2492 O O . GLY A 1 310 ? -16.493 -11.151 16.819 1.00 86.25 310 GLY A O 1
ATOM 2493 N N . ARG A 1 311 ? -16.018 -13.146 15.918 1.00 80.38 311 ARG A N 1
ATOM 2494 C CA . ARG A 1 311 ? -14.713 -13.284 16.605 1.00 80.38 311 ARG A CA 1
ATOM 2495 C C . ARG A 1 311 ? -13.785 -12.073 16.402 1.00 80.38 311 ARG A C 1
ATOM 2497 O O . ARG A 1 311 ? -13.134 -11.645 17.349 1.00 80.38 311 ARG A O 1
ATOM 2504 N N . ILE A 1 312 ? -13.728 -11.545 15.179 1.00 87.12 312 ILE A N 1
ATOM 2505 C CA . ILE A 1 312 ? -12.937 -10.359 14.793 1.00 87.12 312 ILE A CA 1
ATOM 2506 C C . ILE A 1 312 ? -13.692 -9.454 13.806 1.00 87.12 312 ILE A C 1
ATOM 2508 O O . ILE A 1 312 ? -13.082 -8.647 13.119 1.00 87.12 312 ILE A O 1
ATOM 2512 N N . SER A 1 313 ? -15.008 -9.621 13.678 1.00 90.88 313 SER A N 1
ATOM 2513 C CA . SER A 1 313 ? -15.827 -8.883 12.710 1.00 90.88 313 SER A CA 1
ATOM 2514 C C . SER A 1 313 ? -16.877 -8.059 13.435 1.00 90.88 313 SER A C 1
ATOM 2516 O O . SER A 1 313 ? -17.545 -8.584 14.330 1.00 90.88 313 SER A O 1
ATOM 2518 N N . VAL A 1 314 ? -17.094 -6.824 12.997 1.00 94.69 314 VAL A N 1
ATOM 2519 C CA . VAL A 1 314 ? -18.168 -5.960 13.500 1.00 94.69 314 VAL A CA 1
ATOM 2520 C C . VAL A 1 314 ? -19.051 -5.533 12.331 1.00 94.69 314 VAL A C 1
ATOM 2522 O O . VAL A 1 314 ? -18.557 -5.242 11.242 1.00 94.69 314 VAL A O 1
ATOM 2525 N N . ARG A 1 315 ? -20.363 -5.540 12.558 1.00 94.00 315 ARG A N 1
ATOM 2526 C CA . ARG A 1 315 ? -21.399 -5.132 11.608 1.00 94.00 315 ARG A CA 1
ATOM 2527 C C . ARG A 1 315 ? -22.266 -4.053 12.237 1.00 94.00 315 ARG A C 1
ATOM 2529 O O . ARG A 1 315 ? -22.699 -4.244 13.373 1.00 94.00 315 ARG A O 1
ATOM 2536 N N . LEU A 1 316 ? -22.531 -2.967 11.521 1.00 93.75 316 LEU A N 1
ATOM 2537 C CA . LEU A 1 316 ? -23.363 -1.850 11.985 1.00 93.75 316 LEU A CA 1
ATOM 2538 C C . LEU A 1 316 ? -24.717 -1.887 11.293 1.00 93.75 316 LEU A C 1
ATOM 2540 O O . LEU A 1 316 ? -24.774 -2.182 10.106 1.00 93.75 316 LEU A O 1
ATOM 2544 N N . ALA A 1 317 ? -25.794 -1.604 12.024 1.00 89.44 317 ALA A N 1
ATOM 2545 C CA . ALA A 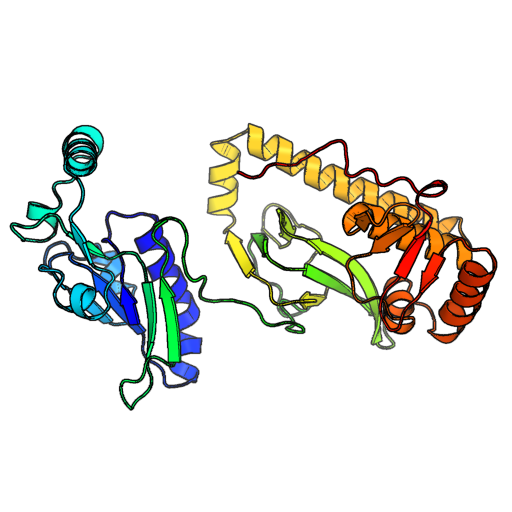1 317 ? -27.131 -1.535 11.439 1.00 89.44 317 ALA A CA 1
ATOM 2546 C C . ALA A 1 317 ? -27.212 -0.392 10.407 1.00 89.44 317 ALA A C 1
ATOM 2548 O O . ALA A 1 317 ? -26.984 0.772 10.752 1.00 89.44 317 ALA A O 1
ATOM 2549 N N . ALA A 1 318 ? -27.550 -0.725 9.158 1.00 78.25 318 ALA A N 1
ATOM 2550 C CA . ALA A 1 318 ? -27.515 0.196 8.020 1.00 78.25 318 ALA A CA 1
ATOM 2551 C C . ALA A 1 318 ? -28.531 1.345 8.154 1.00 78.25 318 ALA A C 1
ATOM 2553 O O . ALA A 1 318 ? -28.231 2.478 7.788 1.00 78.25 318 ALA A O 1
ATOM 2554 N N . GLU A 1 319 ? -29.695 1.084 8.758 1.00 71.06 319 GLU A N 1
ATOM 2555 C CA . GLU A 1 319 ? -30.759 2.081 8.967 1.00 71.06 319 GLU A CA 1
ATOM 2556 C C . GLU A 1 319 ? -30.333 3.256 9.858 1.00 71.06 319 GLU A C 1
ATOM 2558 O O . GLU A 1 319 ? -30.855 4.361 9.727 1.00 71.06 319 GLU A O 1
ATOM 2563 N N . ARG A 1 320 ? -29.388 3.027 10.780 1.00 64.88 320 ARG A N 1
ATOM 2564 C CA . ARG A 1 320 ? -28.908 4.055 11.718 1.00 64.88 320 ARG A CA 1
ATOM 2565 C C . ARG A 1 320 ? -27.638 4.755 11.241 1.00 64.88 320 ARG A C 1
ATOM 2567 O O . ARG A 1 320 ? -27.342 5.842 11.727 1.00 64.88 320 ARG A O 1
ATOM 2574 N N . TYR A 1 321 ? -26.903 4.138 10.316 1.00 65.25 321 TYR A N 1
ATOM 2575 C CA . TYR A 1 321 ? -25.607 4.610 9.827 1.00 65.25 321 TYR A CA 1
ATOM 2576 C C . TYR A 1 321 ? -25.467 4.297 8.326 1.00 65.25 321 TYR A C 1
ATOM 2578 O O . TYR A 1 321 ? -24.716 3.389 7.955 1.00 65.25 321 TYR A O 1
ATOM 2586 N N . PRO A 1 322 ? -26.215 4.998 7.452 1.00 54.91 322 PRO A N 1
ATOM 2587 C CA . PRO A 1 322 ? -26.210 4.720 6.022 1.00 54.91 322 PRO A CA 1
ATOM 2588 C C . PRO A 1 322 ? -24.814 4.928 5.428 1.00 54.91 322 PRO A C 1
ATOM 2590 O O . PRO A 1 322 ? -24.121 5.905 5.717 1.00 54.91 322 PRO A O 1
ATOM 2593 N N . ASN A 1 323 ? -24.395 3.984 4.588 1.00 51.62 323 ASN A N 1
ATOM 2594 C CA . ASN A 1 323 ? -23.069 3.982 3.988 1.00 51.62 323 ASN A CA 1
ATOM 2595 C C . ASN A 1 323 ? -22.963 5.116 2.947 1.00 51.62 323 ASN A C 1
ATOM 2597 O O . ASN A 1 323 ? -23.690 5.130 1.955 1.00 51.62 323 ASN A O 1
ATOM 2601 N N . VAL A 1 324 ? -22.049 6.070 3.149 1.00 47.41 324 VAL A N 1
ATOM 2602 C CA . VAL A 1 324 ? -21.866 7.242 2.260 1.00 47.41 324 VAL A CA 1
ATOM 2603 C C . VAL A 1 324 ? -21.178 6.861 0.930 1.00 47.41 324 VAL A C 1
ATOM 2605 O O . VAL A 1 324 ? -21.119 7.657 -0.007 1.00 47.41 324 VAL A O 1
ATOM 2608 N N . GLN A 1 325 ? -20.691 5.621 0.795 1.00 43.19 325 GLN A N 1
ATOM 2609 C CA . GLN A 1 325 ? -19.875 5.191 -0.348 1.00 43.19 325 GLN A CA 1
ATOM 2610 C C . GLN A 1 325 ? -20.616 4.996 -1.682 1.00 43.19 325 GLN A C 1
ATOM 2612 O O . GLN A 1 325 ? -19.949 4.803 -2.694 1.00 43.19 325 GLN A O 1
ATOM 2617 N N . SER A 1 326 ? -21.947 5.111 -1.759 1.00 34.47 326 SER A N 1
ATOM 2618 C CA . SER A 1 326 ? -22.652 4.953 -3.046 1.00 34.47 326 SER A CA 1
ATOM 2619 C C . SER A 1 326 ? -22.583 6.171 -3.980 1.00 34.47 326 SER A C 1
ATOM 2621 O O . SER A 1 326 ? -23.071 6.081 -5.104 1.00 34.47 326 SER A O 1
ATOM 2623 N N . LYS A 1 327 ? -21.993 7.309 -3.568 1.00 33.44 327 LYS A N 1
ATOM 2624 C CA . LYS A 1 327 ? -22.069 8.553 -4.364 1.00 33.44 327 LYS A CA 1
ATOM 2625 C C . LYS A 1 327 ? -20.797 9.059 -5.031 1.00 33.44 327 LYS A C 1
ATOM 2627 O O . LYS A 1 327 ? -20.933 9.875 -5.929 1.00 33.44 327 LYS A O 1
ATOM 2632 N N . ASN A 1 328 ? -19.598 8.604 -4.675 1.00 31.00 328 ASN A N 1
ATOM 2633 C CA . ASN A 1 328 ? -18.376 9.106 -5.315 1.00 31.00 328 ASN A CA 1
ATOM 2634 C C . ASN A 1 328 ? -17.366 7.976 -5.515 1.00 31.00 328 ASN A C 1
ATOM 2636 O O . ASN A 1 328 ? -16.444 7.804 -4.718 1.00 31.00 328 ASN A O 1
ATOM 2640 N N . GLY A 1 329 ? -17.542 7.217 -6.598 1.00 28.19 329 GLY A N 1
ATOM 2641 C CA . GLY A 1 329 ? -16.482 6.383 -7.151 1.00 28.19 329 GLY A CA 1
ATOM 2642 C C . GLY A 1 329 ? -15.309 7.274 -7.544 1.00 28.19 329 GLY A C 1
ATOM 2643 O O . GLY A 1 329 ? -15.352 7.978 -8.550 1.00 28.19 329 GLY A O 1
ATOM 2644 N N . THR A 1 330 ? -14.266 7.307 -6.719 1.00 35.28 330 THR A N 1
ATOM 2645 C CA . THR A 1 330 ? -12.970 7.848 -7.120 1.00 35.28 330 THR A CA 1
ATOM 2646 C C . THR A 1 330 ? -12.265 6.795 -7.962 1.00 35.28 330 THR A C 1
ATOM 2648 O O . THR A 1 330 ? -11.408 6.055 -7.482 1.00 35.28 330 THR A O 1
ATOM 2651 N N . ASP A 1 331 ? -12.655 6.746 -9.235 1.00 28.98 331 ASP A N 1
ATOM 2652 C CA . ASP A 1 331 ? -11.917 6.044 -10.277 1.00 28.98 331 ASP A CA 1
ATOM 2653 C C . ASP A 1 331 ? -10.544 6.707 -10.433 1.00 28.98 331 ASP A C 1
ATOM 2655 O O . ASP A 1 331 ? -10.388 7.813 -10.959 1.00 28.98 331 ASP A O 1
ATOM 2659 N N . TRP A 1 332 ? -9.539 6.019 -9.908 1.00 36.53 332 TRP A N 1
ATOM 2660 C CA . TRP A 1 332 ? -8.158 6.135 -10.347 1.00 36.53 332 TRP A CA 1
ATOM 2661 C C . TRP A 1 332 ? -7.935 5.011 -11.361 1.00 36.53 332 TRP A C 1
ATOM 2663 O O . TRP A 1 332 ? -7.418 3.948 -11.010 1.00 36.53 332 TRP A O 1
ATOM 2673 N N . ALA A 1 333 ? -8.414 5.238 -12.582 1.00 32.28 333 ALA A N 1
ATOM 2674 C CA . ALA A 1 333 ? -8.059 4.477 -13.773 1.00 32.28 333 ALA A CA 1
ATOM 2675 C C . ALA A 1 333 ? -7.250 5.381 -14.705 1.00 32.28 333 ALA A C 1
ATOM 2677 O O . ALA A 1 333 ? -7.624 6.574 -14.826 1.00 32.28 333 ALA A O 1
#